Protein AF-A0A443K996-F1 (afdb_monomer_lite)

pLDDT: mean 72.89, std 25.69, range [30.55, 98.75]

Sequence (219 aa):
MSGRSDRSATDPASCRAAAGRPARTKTRGRQDMWKSLRAGGFAAPRSSVILASGRHPAYCRRKDKEVIMKITAPAAALLILIAAGAAVKADPVTLSTYLRDSSWTERFDAMFGNSAKPDWVQGATESEAVAVTLNGQPYEVLLACKKHDCGNHQLAVLFDKDAMYGLHFETTDNSPEEELIWLNIGGGPDSIDGKTILYAAITGSLFNHPELFTFPAEE

Foldseek 3Di:
DDDDDDDDPPDPPPPPDDDDDDDDDDDDDDDDDPDPPPDDDDDDDDDDDDDDDDDDPDDDDDDDDDDDDDDDDDDDDDPPPPPPPDPPDPDFAKPQNQCVDPVSVVQVVVQCPPNDDDPQSNVWDWDGWAWEAFQAHIKIKIKTARPPGRLAWIKIWIDDPPDIWIWTWGDPPPDPDIDTDTTPQDPDPSNPLVVVCRVCVSVCVCVVCVVVSYDYRDD

Secondary structure (DSSP, 8-state):
-----PPP---TT--S---PPPP----------SS---S---PPPP-------PPPPPP-----------------------------PPPP--HHHHTTSHHHHHHHHHHTTTSPPPGGGGG-EEPPPEEEEETTEEEEEEEEE-TT-TTTEEEEEEE-SS-EEEEEEE-STT-S--EEEEES--SSTHHHHHHHHHHHHHTSHHHH-GGG-B-PPP-

Structure (mmCIF, N/CA/C/O backbone):
data_AF-A0A443K996-F1
#
_entry.id   AF-A0A443K996-F1
#
loop_
_atom_site.group_PDB
_atom_site.id
_atom_site.type_symbol
_atom_site.label_atom_id
_atom_site.label_alt_id
_atom_site.label_comp_id
_atom_site.label_asym_id
_atom_site.label_entity_id
_atom_site.label_seq_id
_atom_site.pdbx_PDB_ins_code
_atom_site.Cartn_x
_atom_site.Cartn_y
_atom_site.Cartn_z
_atom_site.occupancy
_atom_site.B_iso_or_equiv
_atom_site.auth_seq_id
_atom_site.auth_comp_id
_atom_site.auth_asym_id
_atom_site.auth_atom_id
_atom_site.pdbx_PDB_model_num
ATOM 1 N N . MET A 1 1 ? -26.788 -30.470 81.166 1.00 40.50 1 MET A N 1
ATOM 2 C CA . MET A 1 1 ? -27.195 -31.200 79.945 1.00 40.50 1 MET A CA 1
ATOM 3 C C . MET A 1 1 ? -28.228 -30.341 79.237 1.00 40.50 1 MET A C 1
ATOM 5 O O . MET A 1 1 ? -29.305 -30.159 79.780 1.00 40.50 1 MET A O 1
ATOM 9 N N . SER A 1 2 ? -27.860 -29.715 78.118 1.00 36.88 2 SER A N 1
ATOM 10 C CA . SER A 1 2 ? -28.751 -28.862 77.319 1.00 36.88 2 SER A CA 1
ATOM 11 C C . SER A 1 2 ? -28.749 -29.389 75.888 1.00 36.88 2 SER A C 1
ATOM 13 O O . SER A 1 2 ? -27.680 -29.577 75.305 1.00 36.88 2 SER A O 1
ATOM 15 N N . GLY A 1 3 ? -29.941 -29.718 75.390 1.00 35.03 3 GLY A N 1
ATOM 16 C CA . GLY A 1 3 ? -30.185 -30.295 74.074 1.00 35.03 3 GLY A CA 1
ATOM 17 C C . GLY A 1 3 ? -30.173 -29.244 72.967 1.00 35.03 3 GLY A C 1
ATOM 18 O O . GLY A 1 3 ? -30.653 -28.124 73.133 1.00 35.03 3 GLY A O 1
ATOM 19 N N . ARG A 1 4 ? -29.615 -29.645 71.825 1.00 38.22 4 ARG A N 1
ATOM 20 C CA . ARG A 1 4 ? -29.592 -28.927 70.551 1.00 38.22 4 ARG A CA 1
ATOM 21 C C . ARG A 1 4 ? -30.920 -29.192 69.827 1.00 38.22 4 ARG A C 1
ATOM 23 O O . ARG A 1 4 ? -31.297 -30.347 69.670 1.00 38.22 4 ARG A O 1
ATOM 30 N N . SER A 1 5 ? -31.612 -28.133 69.410 1.00 40.06 5 SER A N 1
ATOM 31 C CA . SER A 1 5 ? -32.722 -28.202 68.453 1.00 40.06 5 SER A CA 1
ATOM 32 C C . SER A 1 5 ? -32.284 -27.499 67.172 1.00 40.06 5 SER A C 1
ATOM 34 O O . SER A 1 5 ? -31.896 -26.327 67.196 1.00 40.06 5 SER A O 1
ATOM 36 N N . ASP A 1 6 ? -32.277 -28.272 66.091 1.00 37.84 6 ASP A N 1
ATOM 37 C CA . ASP A 1 6 ? -31.850 -27.902 64.750 1.00 37.84 6 ASP A CA 1
ATOM 38 C C . ASP A 1 6 ? -32.866 -26.961 64.087 1.00 37.84 6 ASP A C 1
ATOM 40 O O . ASP A 1 6 ? -34.068 -27.230 64.065 1.00 37.84 6 ASP A O 1
ATOM 44 N N . ARG A 1 7 ? -32.384 -25.863 63.490 1.00 40.34 7 ARG A N 1
ATOM 45 C CA . ARG A 1 7 ? -33.161 -25.090 62.512 1.00 40.34 7 ARG A CA 1
ATOM 46 C C . ARG A 1 7 ? -32.709 -25.465 61.106 1.00 40.34 7 ARG A C 1
ATOM 48 O O . ARG A 1 7 ? -31.553 -25.279 60.741 1.00 40.34 7 ARG A O 1
ATOM 55 N N . SER A 1 8 ? -33.672 -25.986 60.354 1.00 37.66 8 SER A N 1
ATOM 56 C CA . SER A 1 8 ? -33.646 -26.248 58.917 1.00 37.66 8 SER A CA 1
ATOM 57 C C . SER A 1 8 ? -33.242 -25.000 58.125 1.00 37.66 8 SER A C 1
ATOM 59 O O . SER A 1 8 ? -33.896 -23.963 58.221 1.00 37.66 8 SER A O 1
ATOM 61 N N . ALA A 1 9 ? -32.186 -25.111 57.318 1.00 39.75 9 ALA A N 1
ATOM 62 C CA . ALA A 1 9 ? -31.760 -24.091 56.366 1.00 39.75 9 ALA A CA 1
ATOM 63 C C . ALA A 1 9 ? -32.543 -24.240 55.051 1.00 39.75 9 ALA A C 1
ATOM 65 O O . ALA A 1 9 ? -32.066 -24.811 54.074 1.00 39.75 9 ALA A O 1
ATOM 66 N N . THR A 1 10 ? -33.766 -23.724 55.036 1.00 45.41 10 THR A N 1
ATOM 67 C CA . THR A 1 10 ? -34.524 -23.433 53.812 1.00 45.41 10 THR A CA 1
ATOM 68 C C . THR A 1 10 ? -34.889 -21.957 53.845 1.00 45.41 10 THR A C 1
ATOM 70 O O . THR A 1 10 ? -36.030 -21.607 54.129 1.00 45.41 10 THR A O 1
ATOM 73 N N . ASP A 1 11 ? -33.896 -21.095 53.633 1.00 36.16 11 ASP A N 1
ATOM 74 C CA . ASP A 1 11 ? -34.097 -19.647 53.561 1.00 36.16 11 ASP A CA 1
ATOM 75 C C . ASP A 1 11 ? -33.192 -19.050 52.457 1.00 36.16 11 ASP A C 1
ATOM 77 O O . ASP A 1 11 ? -31.965 -19.175 52.538 1.00 36.16 11 ASP A O 1
ATOM 81 N N . PRO A 1 12 ? -33.747 -18.457 51.380 1.00 43.59 12 PRO A N 1
ATOM 82 C CA . PRO A 1 12 ? -32.990 -18.008 50.204 1.00 43.59 12 PRO A CA 1
ATOM 83 C C . PRO A 1 12 ? -32.212 -16.686 50.387 1.00 43.59 12 PRO A C 1
ATOM 85 O O . PRO A 1 12 ? -31.721 -16.123 49.410 1.00 43.59 12 PRO A O 1
ATOM 88 N N . ALA A 1 13 ? -32.039 -16.185 51.613 1.00 43.62 13 ALA A N 1
ATOM 89 C CA . ALA A 1 13 ? -31.393 -14.894 51.879 1.00 43.62 13 ALA A CA 1
ATOM 90 C C . ALA A 1 13 ? -29.868 -14.946 52.151 1.00 43.62 13 ALA A C 1
ATOM 92 O O . ALA A 1 13 ? -29.247 -13.906 52.360 1.00 43.62 13 ALA A O 1
ATOM 93 N N . SER A 1 14 ? -29.218 -16.116 52.120 1.00 42.41 14 SER A N 1
ATOM 94 C CA . SER A 1 14 ? -27.802 -16.258 52.527 1.00 42.41 14 SER A CA 1
ATOM 95 C C . SER A 1 14 ? -26.748 -16.004 51.426 1.00 42.41 14 SER A C 1
ATOM 97 O O . SER A 1 14 ? -25.552 -16.098 51.699 1.00 42.41 14 SER A O 1
ATOM 99 N N . CYS A 1 15 ? -27.121 -15.669 50.187 1.00 38.00 15 CYS A N 1
ATOM 100 C CA . CYS A 1 15 ? -26.161 -15.555 49.069 1.00 38.00 15 CYS A CA 1
ATOM 101 C C . CYS A 1 15 ? -25.559 -14.150 48.841 1.00 38.00 15 CYS A C 1
ATOM 103 O O . CYS A 1 15 ? -25.129 -13.838 47.732 1.00 38.00 15 CYS A O 1
ATOM 105 N N . ARG A 1 16 ? -25.475 -13.292 49.866 1.00 46.62 16 ARG A N 1
ATOM 106 C CA . ARG A 1 16 ? -24.796 -11.983 49.769 1.00 46.62 16 ARG A CA 1
ATOM 107 C C . ARG A 1 16 ? -23.898 -11.706 50.974 1.00 46.62 16 ARG A C 1
ATOM 109 O O . ARG A 1 16 ? -24.233 -10.883 51.811 1.00 46.62 16 ARG A O 1
ATOM 116 N N . ALA A 1 17 ? -22.748 -12.374 51.041 1.00 38.84 17 ALA A N 1
ATOM 117 C CA . ALA A 1 17 ? -21.556 -11.875 51.741 1.00 38.84 17 ALA A CA 1
ATOM 118 C C . ALA A 1 17 ? -20.387 -12.858 51.580 1.00 38.84 17 ALA A C 1
ATOM 120 O O . ALA A 1 17 ? -20.289 -13.798 52.358 1.00 38.84 17 ALA A O 1
ATOM 121 N N . ALA A 1 18 ? -19.508 -12.646 50.593 1.00 36.47 18 ALA A N 1
ATOM 122 C CA . ALA A 1 18 ? -18.085 -13.021 50.659 1.00 36.47 18 ALA A CA 1
ATOM 123 C C . ALA A 1 18 ? -17.377 -12.734 49.324 1.00 36.47 18 ALA A C 1
ATOM 125 O O . ALA A 1 18 ? -17.333 -13.590 48.449 1.00 36.47 18 ALA A O 1
ATOM 126 N N . ALA A 1 19 ? -16.788 -11.547 49.182 1.00 39.91 19 ALA A N 1
ATOM 127 C CA . ALA A 1 19 ? -15.554 -11.352 48.414 1.00 39.91 19 ALA A CA 1
ATOM 128 C C . ALA A 1 19 ? -14.953 -9.996 48.813 1.00 39.91 19 ALA A C 1
ATOM 130 O O . ALA A 1 19 ? -15.526 -8.942 48.545 1.00 39.91 19 ALA A O 1
ATOM 131 N N . GLY A 1 20 ? -13.857 -10.051 49.572 1.00 35.97 20 GLY A N 1
ATOM 132 C CA . GLY A 1 20 ? -13.194 -8.907 50.193 1.00 35.97 20 GLY A CA 1
ATOM 133 C C . GLY A 1 20 ? -12.271 -8.120 49.258 1.00 35.97 20 GLY A C 1
ATOM 134 O O . GLY A 1 20 ? -11.935 -8.551 48.160 1.00 35.97 20 GLY A O 1
ATOM 135 N N . ARG A 1 21 ? -11.855 -6.944 49.742 1.00 43.44 21 ARG A N 1
ATOM 136 C CA . ARG A 1 21 ? -10.882 -6.033 49.114 1.00 43.44 21 ARG A CA 1
ATOM 137 C C . ARG A 1 21 ? -9.492 -6.684 48.972 1.00 43.44 21 ARG A C 1
ATOM 139 O O . ARG A 1 21 ? -9.039 -7.287 49.945 1.00 43.44 21 ARG A O 1
ATOM 146 N N . PRO A 1 22 ? -8.759 -6.481 47.861 1.00 42.38 22 PRO A N 1
ATOM 147 C CA . PRO A 1 22 ? -7.355 -6.868 47.779 1.00 42.38 22 PRO A CA 1
ATOM 148 C C . PRO A 1 22 ? -6.421 -5.837 48.436 1.00 42.38 22 PRO A C 1
ATOM 150 O O . PRO A 1 22 ? -6.657 -4.627 48.419 1.00 42.38 22 PRO A O 1
ATOM 153 N N . ALA A 1 23 ? -5.363 -6.364 49.051 1.00 37.84 23 ALA A N 1
ATOM 154 C CA . ALA A 1 23 ? -4.368 -5.658 49.845 1.00 37.84 23 ALA A CA 1
ATOM 155 C C . ALA A 1 23 ? -3.337 -4.893 48.994 1.00 37.84 23 ALA A C 1
ATOM 157 O O . ALA A 1 23 ? -2.979 -5.288 47.889 1.00 37.84 23 ALA A O 1
ATOM 158 N N . ARG A 1 24 ? -2.823 -3.802 49.570 1.00 38.78 24 ARG A N 1
ATOM 159 C CA . ARG A 1 24 ? -1.790 -2.919 49.019 1.00 38.78 24 ARG A CA 1
ATOM 160 C C . ARG A 1 24 ? -0.403 -3.521 49.271 1.00 38.78 24 ARG A C 1
ATOM 162 O O . ARG A 1 24 ? 0.036 -3.557 50.419 1.00 38.78 24 ARG A O 1
ATOM 169 N N . THR A 1 25 ? 0.311 -3.942 48.230 1.00 37.19 25 THR A N 1
ATOM 170 C CA . THR A 1 25 ? 1.727 -4.339 48.325 1.00 37.19 25 THR A CA 1
ATOM 171 C C . THR A 1 25 ? 2.639 -3.234 47.803 1.00 37.19 25 THR A C 1
ATOM 173 O O . THR A 1 25 ? 2.479 -2.738 46.693 1.00 37.19 25 THR A O 1
ATOM 176 N N . LYS A 1 26 ? 3.596 -2.835 48.643 1.00 43.28 26 LYS A N 1
ATOM 177 C CA . LYS A 1 26 ? 4.649 -1.854 48.370 1.00 43.28 26 LYS A CA 1
ATOM 178 C C . LYS A 1 26 ? 5.915 -2.633 48.011 1.00 43.28 26 LYS A C 1
ATOM 180 O O . LYS A 1 26 ? 6.430 -3.342 48.872 1.00 43.28 26 LYS A O 1
ATOM 185 N N . THR A 1 27 ? 6.438 -2.492 46.795 1.00 40.47 27 THR A N 1
ATOM 186 C CA . THR A 1 27 ? 7.759 -3.029 46.431 1.00 40.47 27 THR A CA 1
ATOM 187 C C . THR A 1 27 ? 8.687 -1.935 45.927 1.00 40.47 27 THR A C 1
ATOM 189 O O . THR A 1 27 ? 8.334 -1.059 45.147 1.00 40.47 27 THR A O 1
ATOM 192 N N . ARG A 1 28 ? 9.873 -1.991 46.520 1.00 39.22 28 ARG A N 1
ATOM 193 C CA . ARG A 1 28 ? 11.011 -1.080 46.509 1.00 39.2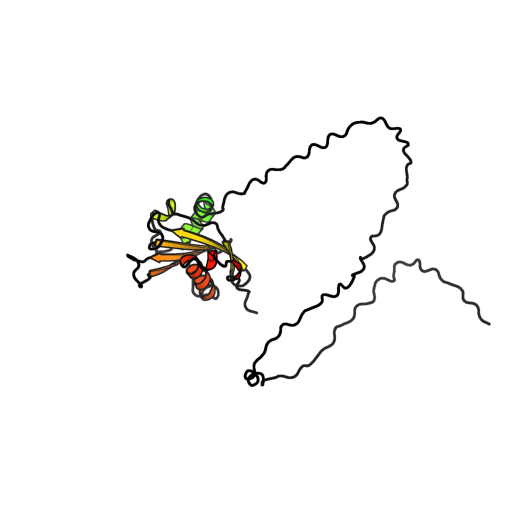2 28 ARG A CA 1
ATOM 194 C C . ARG A 1 28 ? 11.757 -1.206 45.176 1.00 39.22 28 ARG A C 1
ATOM 196 O O . ARG A 1 28 ? 11.905 -2.319 44.679 1.00 39.22 28 ARG A O 1
ATOM 203 N N . GLY A 1 29 ? 12.214 -0.077 44.633 1.00 40.66 29 GLY A N 1
ATOM 204 C CA . GLY A 1 29 ? 12.934 0.001 43.361 1.00 40.66 29 GLY A CA 1
ATOM 205 C C . GLY A 1 29 ? 14.214 -0.837 43.311 1.00 40.66 29 GLY A C 1
ATOM 206 O O . GLY A 1 29 ? 14.809 -1.155 44.344 1.00 40.66 29 GLY A O 1
ATOM 207 N N . ARG A 1 30 ? 14.621 -1.184 42.088 1.00 41.66 30 ARG A N 1
ATOM 208 C CA . ARG A 1 30 ? 15.890 -1.852 41.798 1.00 41.66 30 ARG A CA 1
ATOM 209 C C . ARG A 1 30 ? 16.419 -1.397 40.431 1.00 41.66 30 ARG A C 1
ATOM 211 O O . ARG A 1 30 ? 16.189 -2.037 39.413 1.00 41.66 30 ARG A O 1
ATOM 218 N N . GLN A 1 31 ? 17.128 -0.267 40.439 1.00 43.72 31 GLN A N 1
ATOM 219 C CA . GLN A 1 31 ? 18.389 -0.180 39.696 1.00 43.72 31 GLN A CA 1
ATOM 220 C C . GLN A 1 31 ? 19.298 -1.304 40.232 1.00 43.72 31 GLN A C 1
ATOM 222 O O . GLN A 1 31 ? 19.146 -1.680 41.391 1.00 43.72 31 GLN A O 1
ATOM 227 N N . ASP A 1 32 ? 20.176 -1.854 39.393 1.00 47.81 32 ASP A N 1
ATOM 228 C CA . ASP A 1 32 ? 21.079 -3.001 39.648 1.00 47.81 32 ASP A CA 1
ATOM 229 C C . ASP A 1 32 ? 20.604 -4.343 39.065 1.00 47.81 32 ASP A C 1
ATOM 231 O O . ASP A 1 32 ? 20.387 -5.332 39.765 1.00 47.81 32 ASP A O 1
ATOM 235 N N . MET A 1 33 ? 20.504 -4.402 37.735 1.00 38.84 33 MET A N 1
ATOM 236 C CA . MET A 1 33 ? 20.478 -5.667 36.989 1.00 38.84 33 MET A CA 1
ATOM 237 C C . MET A 1 33 ? 21.337 -5.581 35.717 1.00 38.84 33 MET A C 1
ATOM 239 O O . MET A 1 33 ? 20.923 -5.971 34.638 1.00 38.84 33 MET A O 1
ATOM 243 N N . TRP A 1 34 ? 22.553 -5.043 35.837 1.00 39.97 34 TRP A N 1
ATOM 244 C CA . TRP A 1 34 ? 23.559 -5.035 34.765 1.00 39.97 34 TRP A CA 1
ATOM 245 C C . TRP A 1 34 ? 24.930 -5.401 35.337 1.00 39.97 34 TRP A C 1
ATOM 247 O O . TRP A 1 34 ? 25.826 -4.564 35.391 1.00 39.97 34 TRP A O 1
ATOM 257 N N . LYS A 1 35 ? 25.094 -6.631 35.852 1.00 39.91 35 LYS A N 1
ATOM 258 C CA . LYS A 1 35 ? 26.425 -7.138 36.257 1.00 39.91 35 LYS A CA 1
ATOM 259 C C . LYS A 1 35 ? 26.590 -8.662 36.374 1.00 39.91 35 LYS A C 1
ATOM 261 O O . LYS A 1 35 ? 27.571 -9.101 36.959 1.00 39.91 35 LYS A O 1
ATOM 266 N N . SER A 1 36 ? 25.705 -9.483 35.797 1.00 39.94 36 SER A N 1
ATOM 267 C CA . SER A 1 36 ? 25.834 -10.951 35.896 1.00 39.94 36 SER A CA 1
ATOM 268 C C . SER A 1 36 ? 25.566 -11.693 34.581 1.00 39.94 36 SER A C 1
ATOM 270 O O . SER A 1 36 ? 24.719 -12.575 34.522 1.00 39.94 36 SER A O 1
ATOM 272 N N . LEU A 1 37 ? 26.309 -11.347 33.523 1.00 41.06 37 LEU A N 1
ATOM 273 C CA . LEU A 1 37 ? 26.410 -12.141 32.288 1.00 41.06 37 LEU A CA 1
ATOM 274 C C . LEU A 1 37 ? 27.883 -12.270 31.858 1.00 41.06 37 LEU A C 1
ATOM 276 O O . LEU A 1 37 ? 28.312 -11.770 30.824 1.00 41.06 37 LEU A O 1
ATOM 280 N N . ARG A 1 38 ? 28.682 -12.926 32.706 1.00 46.56 38 ARG A N 1
ATOM 281 C CA . ARG A 1 38 ? 29.949 -13.583 32.341 1.00 46.56 38 ARG A CA 1
ATOM 282 C C . ARG A 1 38 ? 30.126 -14.821 33.216 1.00 46.56 38 ARG A C 1
ATOM 284 O O . ARG A 1 38 ? 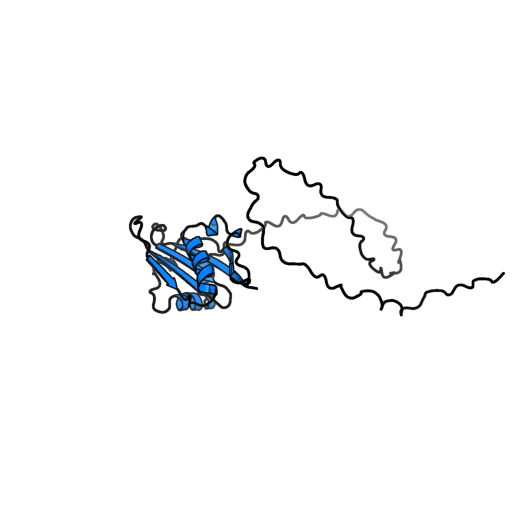30.808 -14.761 34.228 1.00 46.56 38 ARG A O 1
ATOM 291 N N . ALA A 1 39 ? 29.479 -15.914 32.844 1.00 37.66 39 ALA A N 1
ATOM 292 C CA . ALA A 1 39 ? 29.887 -17.286 33.151 1.00 37.66 39 ALA A CA 1
ATOM 293 C C . ALA A 1 39 ? 28.882 -18.213 32.461 1.00 37.66 39 ALA A C 1
ATOM 295 O O . ALA A 1 39 ? 27.679 -17.990 32.547 1.00 37.66 39 ALA A O 1
ATOM 296 N N . GLY A 1 40 ? 29.392 -19.172 31.693 1.00 35.75 40 GLY A N 1
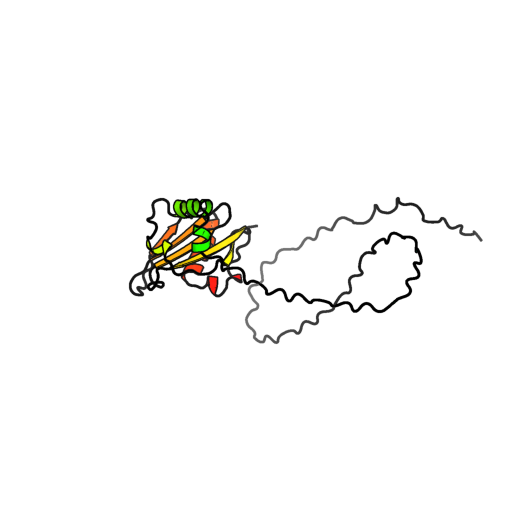ATOM 297 C CA . GLY A 1 40 ? 28.613 -19.989 30.772 1.00 35.75 40 GLY A CA 1
ATOM 298 C C . GLY A 1 40 ? 27.705 -21.042 31.412 1.00 35.75 40 GLY A C 1
ATOM 299 O O . GLY A 1 40 ? 27.701 -21.254 32.621 1.00 35.75 40 GLY A O 1
ATOM 300 N N . GLY A 1 41 ? 27.001 -21.744 30.520 1.00 41.22 41 GLY A N 1
ATOM 301 C CA . GLY A 1 41 ? 26.335 -23.018 30.784 1.00 41.22 41 GLY A CA 1
ATOM 302 C C . GLY A 1 41 ? 24.831 -22.908 31.021 1.00 41.22 41 GLY A C 1
ATOM 303 O O . GLY A 1 41 ? 24.392 -22.872 32.163 1.00 41.22 41 GLY A O 1
ATOM 304 N N . PHE A 1 42 ? 24.030 -22.937 29.952 1.00 34.25 42 PHE A N 1
ATOM 305 C CA . PHE A 1 42 ? 22.588 -23.171 30.065 1.00 34.25 42 PHE A CA 1
ATOM 306 C C . PHE A 1 42 ? 22.265 -24.637 29.760 1.00 34.25 42 PHE A C 1
ATOM 308 O O . PHE A 1 42 ? 22.223 -25.059 28.607 1.00 34.25 42 PHE A O 1
ATOM 315 N N . ALA A 1 43 ? 22.035 -25.406 30.824 1.00 37.88 43 ALA A N 1
ATOM 316 C CA . ALA A 1 43 ? 21.243 -26.627 30.781 1.00 37.88 43 ALA A CA 1
ATOM 317 C C . ALA A 1 43 ? 19.754 -26.247 30.869 1.00 37.88 43 ALA A C 1
ATOM 319 O O . ALA A 1 43 ? 19.367 -25.415 31.691 1.00 37.88 43 ALA A O 1
ATOM 320 N N . ALA A 1 44 ? 18.925 -26.839 30.010 1.00 40.44 44 ALA A N 1
ATOM 321 C CA . ALA A 1 44 ? 17.492 -26.569 29.942 1.00 40.44 44 ALA A CA 1
ATOM 322 C C . ALA A 1 44 ? 16.739 -27.106 31.180 1.00 40.44 44 ALA A C 1
ATOM 324 O O . ALA A 1 44 ? 16.945 -28.266 31.552 1.00 40.44 44 ALA A O 1
ATOM 325 N N . PRO A 1 45 ? 15.816 -26.339 31.791 1.00 41.66 45 PRO A N 1
ATOM 326 C CA . PRO A 1 45 ? 14.895 -26.889 32.774 1.00 41.66 45 PRO A CA 1
ATOM 327 C C . PRO A 1 45 ? 13.710 -27.584 32.085 1.00 41.66 45 PRO A C 1
ATOM 329 O O . PRO A 1 45 ? 13.039 -27.023 31.220 1.00 41.66 45 PRO A O 1
ATOM 332 N N . ARG A 1 46 ? 13.433 -28.823 32.506 1.00 42.03 46 ARG A N 1
ATOM 333 C CA . ARG A 1 46 ? 12.174 -29.530 32.242 1.00 42.03 46 ARG A CA 1
ATOM 334 C C . ARG A 1 46 ? 11.085 -28.954 33.151 1.00 42.03 46 ARG A C 1
ATOM 336 O O . ARG A 1 46 ? 11.175 -29.104 34.367 1.00 42.03 46 ARG A O 1
ATOM 343 N N . SER A 1 47 ? 10.051 -28.352 32.572 1.00 35.41 47 SER A N 1
ATOM 344 C CA . SER A 1 47 ? 8.842 -27.960 33.305 1.00 35.41 47 SER A CA 1
ATOM 345 C C . SER A 1 47 ? 7.821 -29.095 33.291 1.00 35.41 47 SER A C 1
ATOM 347 O O . SER A 1 47 ? 7.298 -29.466 32.243 1.00 35.41 47 SER A O 1
ATOM 349 N N . SER A 1 48 ? 7.531 -29.637 34.473 1.00 37.38 48 SER A N 1
ATOM 350 C CA . SER A 1 48 ? 6.388 -30.516 34.722 1.00 37.38 48 SER A CA 1
ATOM 351 C C . SER A 1 48 ? 5.129 -29.667 34.895 1.00 37.38 48 SER A C 1
ATOM 353 O O . SER A 1 48 ? 5.065 -28.830 35.794 1.00 37.38 48 SER A O 1
ATOM 355 N N . VAL A 1 49 ? 4.116 -29.887 34.057 1.00 37.94 49 VAL A N 1
ATOM 356 C CA . VAL A 1 49 ? 2.789 -29.276 34.214 1.00 37.94 49 VAL A CA 1
ATOM 357 C C . VAL A 1 49 ? 1.980 -30.114 35.204 1.00 37.94 49 VAL A C 1
ATOM 359 O O . VAL A 1 49 ? 1.642 -31.263 34.929 1.00 37.94 49 VAL A O 1
ATOM 362 N N . ILE A 1 50 ? 1.673 -29.540 36.368 1.00 37.44 50 ILE A N 1
ATOM 363 C CA . ILE A 1 50 ? 0.704 -30.089 37.322 1.00 37.44 50 ILE A CA 1
ATOM 364 C C . ILE A 1 50 ? -0.681 -29.568 36.918 1.00 37.44 50 ILE A C 1
ATOM 366 O O . ILE A 1 50 ? -0.960 -28.376 37.032 1.00 37.44 50 ILE A O 1
ATOM 370 N N . LEU A 1 51 ? -1.552 -30.462 36.441 1.00 35.59 51 LEU A N 1
ATOM 371 C CA . LEU A 1 51 ? -2.971 -30.187 36.204 1.00 35.59 51 LEU A CA 1
ATOM 372 C C . LEU A 1 51 ? -3.695 -29.986 37.545 1.00 35.59 51 LEU A C 1
ATOM 374 O O . LEU A 1 51 ? -3.930 -30.941 38.286 1.00 35.59 51 LEU A O 1
ATOM 378 N N . ALA A 1 52 ? -4.085 -28.749 37.849 1.00 36.66 52 ALA A N 1
ATOM 379 C CA . ALA A 1 52 ? -5.038 -28.459 38.914 1.00 36.66 52 ALA A CA 1
ATOM 380 C C . ALA A 1 52 ? -6.469 -28.687 38.396 1.00 36.66 52 ALA A C 1
ATOM 382 O O . ALA A 1 52 ? -6.936 -27.989 37.498 1.00 36.66 52 ALA A O 1
ATOM 383 N N . SER A 1 53 ? -7.176 -29.672 38.962 1.00 41.16 53 SER A N 1
ATOM 384 C CA . SER A 1 53 ? -8.578 -29.945 38.634 1.00 41.16 53 SER A CA 1
ATOM 385 C C . SER A 1 53 ? -9.491 -28.846 39.198 1.00 41.16 53 SER A C 1
ATOM 387 O O . SER A 1 53 ? -9.725 -28.778 40.409 1.00 41.16 53 SER A O 1
ATOM 389 N N . GLY A 1 54 ? -10.037 -28.000 38.328 1.00 36.50 54 GLY A N 1
ATOM 390 C CA . GLY A 1 54 ? -11.114 -27.073 38.671 1.00 36.50 54 GLY A CA 1
ATOM 391 C C . GLY A 1 54 ? -12.462 -27.796 38.749 1.00 36.50 54 GLY A C 1
ATOM 392 O O . GLY A 1 54 ? -12.938 -28.358 37.761 1.00 36.50 54 GLY A O 1
ATOM 393 N N . ARG A 1 55 ? -13.095 -27.785 39.930 1.00 39.50 55 ARG A N 1
ATOM 394 C CA . ARG A 1 55 ? -14.482 -28.242 40.121 1.00 39.50 55 ARG A CA 1
ATOM 395 C C . ARG A 1 55 ? -15.436 -27.319 39.370 1.00 39.50 55 ARG A C 1
ATOM 397 O O . ARG A 1 55 ? -15.374 -26.103 39.521 1.00 39.50 55 ARG A O 1
ATOM 404 N N . HIS A 1 56 ? -16.322 -27.920 38.588 1.00 36.09 56 HIS A N 1
ATOM 405 C CA . HIS A 1 56 ? -17.370 -27.226 37.850 1.00 36.09 56 HIS A CA 1
ATOM 406 C C . HIS A 1 56 ? -18.432 -26.666 38.816 1.00 36.09 56 HIS A C 1
ATOM 408 O O . HIS A 1 56 ? -18.770 -27.344 39.792 1.00 36.09 56 HIS A O 1
ATOM 414 N N . PRO A 1 57 ? -18.994 -25.470 38.566 1.00 40.53 57 PRO A N 1
ATOM 415 C CA . PRO A 1 57 ? -20.159 -24.999 39.303 1.00 40.53 57 PRO A CA 1
ATOM 416 C C . PRO A 1 57 ? -21.392 -25.851 38.964 1.00 40.53 57 PRO A C 1
ATOM 418 O O . PRO A 1 57 ? -21.631 -26.220 37.814 1.00 40.53 57 PRO A O 1
ATOM 421 N N . ALA A 1 58 ? -22.161 -26.184 40.000 1.00 37.59 58 ALA A N 1
ATOM 422 C CA . ALA A 1 58 ? -23.348 -27.023 39.929 1.00 37.59 58 ALA A CA 1
ATOM 423 C C . ALA A 1 58 ? -24.453 -26.372 39.077 1.00 37.59 58 ALA A C 1
ATOM 425 O O . ALA A 1 58 ? -24.935 -25.283 39.382 1.00 37.59 58 ALA A O 1
ATOM 426 N N . TYR A 1 59 ? -24.875 -27.073 38.026 1.00 36.22 59 TYR A N 1
ATOM 427 C CA . TYR A 1 59 ? -26.031 -26.723 37.207 1.00 36.22 59 TYR A CA 1
ATOM 428 C C . TYR A 1 59 ? -27.317 -27.176 37.922 1.00 36.22 59 TYR A C 1
ATOM 430 O O . TYR A 1 59 ? -27.513 -28.369 38.166 1.00 36.22 59 TYR A O 1
ATOM 438 N N . CYS A 1 60 ? -28.203 -26.241 38.275 1.00 30.55 60 CYS A N 1
ATOM 439 C CA . CYS A 1 60 ? -29.514 -26.552 38.851 1.00 30.55 60 CYS A CA 1
ATOM 440 C C . CYS A 1 60 ? -30.427 -27.194 37.792 1.00 30.55 60 CYS A C 1
ATOM 442 O O . CYS A 1 60 ? -30.926 -26.523 36.891 1.00 30.55 60 CYS A O 1
ATOM 444 N N . ARG A 1 61 ? -30.664 -28.506 37.912 1.00 40.69 61 ARG A N 1
ATOM 445 C CA . ARG A 1 61 ? -31.561 -29.279 37.040 1.00 40.69 61 ARG A CA 1
ATOM 446 C C . ARG A 1 61 ? -33.020 -29.096 37.480 1.00 40.69 61 ARG A C 1
ATOM 448 O O . ARG A 1 61 ? -33.370 -29.403 38.620 1.00 40.69 61 ARG A O 1
ATOM 455 N N . ARG A 1 62 ? -33.880 -28.626 36.572 1.00 40.47 62 ARG A N 1
ATOM 456 C CA . ARG A 1 62 ? -35.343 -28.618 36.730 1.00 40.47 62 ARG A CA 1
ATOM 457 C C . ARG A 1 62 ? -35.840 -30.079 36.712 1.00 40.47 62 ARG A C 1
ATOM 459 O O . ARG A 1 62 ? -35.409 -30.860 35.867 1.00 40.47 62 ARG A O 1
ATOM 466 N N . LYS A 1 63 ? -36.663 -30.479 37.691 1.00 39.19 63 LYS A N 1
ATOM 467 C CA . LYS A 1 63 ? -37.288 -31.814 37.746 1.00 39.19 63 LYS A CA 1
ATOM 468 C C . LYS A 1 63 ? -38.494 -31.837 36.810 1.00 39.19 63 LYS A C 1
ATOM 470 O O . LYS A 1 63 ? -39.570 -31.391 37.207 1.00 39.19 63 LYS A O 1
ATOM 475 N N . ASP A 1 64 ? -38.320 -32.388 35.617 1.00 43.12 64 ASP A N 1
ATOM 476 C CA . ASP A 1 64 ? -39.440 -32.723 34.743 1.00 43.12 64 ASP A CA 1
ATOM 477 C C . ASP A 1 64 ? -39.928 -34.143 35.058 1.00 43.12 64 ASP A C 1
ATOM 479 O O . ASP A 1 64 ? -39.146 -35.060 35.317 1.00 43.12 64 ASP A O 1
ATOM 483 N N . LYS A 1 65 ? -41.251 -34.280 35.145 1.00 40.19 65 LYS A N 1
ATOM 484 C CA . LYS A 1 65 ? -41.966 -35.492 35.547 1.00 40.19 65 LYS A CA 1
ATOM 485 C C . LYS A 1 65 ? -41.813 -36.568 34.467 1.00 40.19 65 LYS A C 1
ATOM 487 O O . LYS A 1 65 ? -42.079 -36.305 33.298 1.00 40.19 65 LYS A O 1
ATOM 492 N N . GLU A 1 66 ? -41.431 -37.776 34.872 1.00 44.75 66 GLU A N 1
ATOM 493 C CA . GLU A 1 66 ? -41.392 -38.954 34.004 1.00 44.75 66 GLU A CA 1
ATOM 494 C C . GLU A 1 66 ? -42.809 -39.337 33.556 1.00 44.75 66 GLU A C 1
ATOM 496 O O . GLU A 1 66 ? -43.650 -39.728 34.366 1.00 44.75 66 GLU A O 1
ATOM 501 N N . VAL A 1 67 ? -43.070 -39.252 32.252 1.00 45.53 67 VAL A N 1
ATOM 502 C CA . VAL A 1 67 ?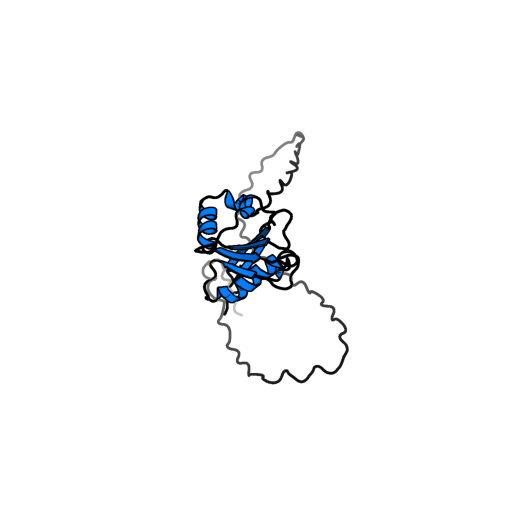 -44.161 -39.986 31.607 1.00 45.53 67 VAL A CA 1
ATOM 503 C C . VAL A 1 67 ? -43.522 -41.198 30.942 1.00 45.53 67 VAL A C 1
ATOM 505 O O . VAL A 1 67 ? -42.829 -41.080 29.934 1.00 45.53 67 VAL A O 1
ATOM 508 N N . ILE A 1 68 ? -43.720 -42.370 31.547 1.00 47.78 68 ILE A N 1
ATOM 509 C CA . ILE A 1 68 ? -43.254 -43.653 31.017 1.00 47.78 68 ILE A CA 1
ATOM 510 C C . ILE A 1 68 ? -44.091 -43.984 29.777 1.00 47.78 68 ILE A C 1
ATOM 512 O O . ILE A 1 68 ? -45.187 -44.536 29.873 1.00 47.78 68 ILE A O 1
ATOM 516 N N . MET A 1 69 ? -43.568 -43.640 28.602 1.00 34.56 69 MET A N 1
ATOM 517 C CA . MET A 1 69 ? -44.090 -44.088 27.317 1.00 34.56 69 MET A CA 1
ATOM 518 C C . MET A 1 69 ? -43.416 -45.416 26.959 1.00 34.56 69 MET A C 1
ATOM 520 O O . MET A 1 69 ? -42.240 -45.463 26.607 1.00 34.56 69 MET A O 1
ATOM 524 N N . LYS A 1 70 ? -44.159 -46.518 27.101 1.00 44.25 70 LYS A N 1
ATOM 525 C CA . LYS A 1 70 ? -43.740 -47.846 26.634 1.00 44.25 70 LYS A CA 1
ATOM 526 C C . LYS A 1 70 ? -43.722 -47.840 25.104 1.00 44.25 70 LYS A C 1
ATOM 528 O O . LYS A 1 70 ? -44.779 -47.889 24.485 1.00 44.25 70 LYS A O 1
ATOM 533 N N . ILE A 1 71 ? -42.532 -47.780 24.509 1.00 43.97 71 ILE A N 1
ATOM 534 C CA . ILE A 1 71 ? -42.332 -47.913 23.062 1.00 43.97 71 ILE A CA 1
ATOM 535 C C . ILE A 1 71 ? -41.836 -49.335 22.788 1.00 43.97 71 ILE A C 1
ATOM 537 O O . ILE A 1 71 ? -40.675 -49.668 23.009 1.00 43.97 71 ILE A O 1
ATOM 541 N N . THR A 1 72 ? -42.749 -50.191 22.340 1.00 49.22 72 THR A N 1
ATOM 542 C CA . THR A 1 72 ? -42.443 -51.467 21.686 1.00 49.22 72 THR A CA 1
ATOM 543 C C . THR A 1 72 ? -41.875 -51.183 20.296 1.00 49.22 72 THR A C 1
ATOM 545 O O . THR A 1 72 ? -42.553 -50.587 19.462 1.00 49.22 72 THR A O 1
ATOM 548 N N . ALA A 1 73 ? -40.625 -51.583 20.063 1.00 47.59 73 ALA A N 1
ATOM 549 C CA . ALA A 1 73 ? -39.923 -51.423 18.792 1.00 47.59 73 ALA A CA 1
ATOM 550 C C . ALA A 1 73 ? -40.479 -52.351 17.695 1.00 47.59 73 ALA A C 1
ATOM 552 O O . ALA A 1 73 ? -40.797 -53.511 17.966 1.00 47.59 73 ALA A O 1
ATOM 553 N N . PRO A 1 74 ? -40.451 -51.890 16.437 1.00 46.94 74 PRO A N 1
ATOM 554 C CA . PRO A 1 74 ? -39.787 -52.670 15.404 1.00 46.94 74 PRO A CA 1
ATOM 555 C C . PRO A 1 74 ? -38.641 -51.862 14.784 1.00 46.94 74 PRO A C 1
ATOM 557 O O . PRO A 1 74 ? -38.703 -50.641 14.652 1.00 46.94 74 PRO A O 1
ATOM 560 N N . ALA A 1 75 ? -37.564 -52.568 14.447 1.00 54.00 75 ALA A N 1
ATOM 561 C CA . ALA A 1 75 ? -36.339 -52.025 13.880 1.00 54.00 75 ALA A CA 1
ATOM 562 C C . ALA A 1 75 ? -36.610 -51.241 12.581 1.00 54.00 75 ALA A C 1
ATOM 564 O O . ALA A 1 75 ? -36.840 -51.830 11.528 1.00 54.00 75 ALA A O 1
ATOM 565 N N . ALA A 1 76 ? -36.548 -49.911 12.654 1.00 55.44 76 ALA A N 1
ATOM 566 C CA . ALA A 1 76 ? -36.406 -49.048 11.491 1.00 55.44 76 ALA A CA 1
ATOM 567 C C . ALA A 1 76 ? -34.918 -48.705 11.348 1.00 55.44 76 ALA A C 1
ATOM 569 O O . ALA A 1 76 ? -34.330 -48.065 12.221 1.00 55.44 76 ALA A O 1
ATOM 570 N N . ALA A 1 77 ? -34.297 -49.193 10.274 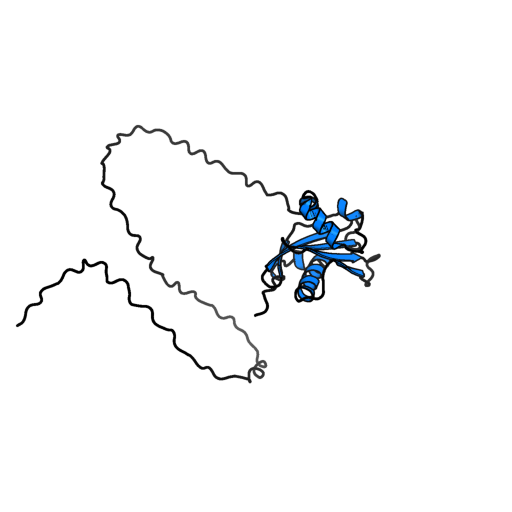1.00 56.97 77 ALA A N 1
ATOM 571 C CA . ALA A 1 77 ? -32.912 -48.904 9.935 1.00 56.97 77 ALA A CA 1
ATOM 572 C C . ALA A 1 77 ? -32.727 -47.389 9.741 1.00 56.97 77 ALA A C 1
ATOM 574 O O . ALA A 1 77 ? -33.244 -46.802 8.791 1.00 56.97 77 ALA A O 1
ATOM 575 N N . LEU A 1 78 ? -31.994 -46.758 10.658 1.00 48.84 78 LEU A N 1
ATOM 576 C CA . LEU A 1 78 ? -31.617 -45.353 10.574 1.00 48.84 78 LEU A CA 1
ATOM 577 C C . LEU A 1 78 ? -30.431 -45.225 9.606 1.00 48.84 78 LEU A C 1
ATOM 579 O O . LEU A 1 78 ? -29.280 -45.436 9.983 1.00 48.84 78 LEU A O 1
ATOM 583 N N . LEU A 1 79 ? -30.717 -44.911 8.341 1.00 50.81 79 LEU A N 1
ATOM 584 C CA . LEU A 1 79 ? -29.717 -44.483 7.361 1.00 50.81 79 LEU A CA 1
ATOM 585 C C . LEU A 1 79 ? -29.181 -43.106 7.780 1.00 50.81 79 LEU A C 1
ATOM 587 O O . LEU A 1 79 ? -29.772 -42.072 7.477 1.00 50.81 79 LEU A O 1
ATOM 591 N N . ILE A 1 80 ? -28.063 -43.095 8.508 1.00 59.28 80 ILE A N 1
ATOM 592 C CA . ILE A 1 80 ? -27.295 -41.877 8.775 1.00 59.28 80 ILE A CA 1
ATOM 593 C C . ILE A 1 80 ? -26.569 -41.512 7.473 1.00 59.28 80 ILE A C 1
ATOM 595 O O . ILE A 1 80 ? -25.496 -42.033 7.175 1.00 59.28 80 ILE A O 1
ATOM 599 N N . LEU A 1 81 ? -27.172 -40.629 6.676 1.00 53.47 81 LEU A N 1
ATOM 600 C CA . LEU A 1 81 ? -26.483 -39.916 5.602 1.00 53.47 81 LEU A CA 1
ATOM 601 C C . LEU A 1 81 ? -25.471 -38.964 6.249 1.00 53.47 81 LEU A C 1
ATOM 603 O O . LEU A 1 81 ? -25.815 -37.864 6.677 1.00 53.47 81 LEU A O 1
ATOM 607 N N . ILE A 1 82 ? -24.218 -39.405 6.349 1.00 61.69 82 ILE A N 1
ATOM 608 C CA . ILE A 1 82 ? -23.095 -38.524 6.666 1.00 61.69 82 ILE A CA 1
ATOM 609 C C . ILE A 1 82 ? -22.902 -37.634 5.437 1.00 61.69 82 ILE A C 1
ATOM 611 O O . ILE A 1 82 ? -22.271 -38.034 4.460 1.00 61.69 82 ILE A O 1
ATOM 615 N N . ALA A 1 83 ? -23.494 -36.440 5.455 1.00 61.28 83 ALA A N 1
ATOM 616 C CA . ALA A 1 83 ? -23.150 -35.400 4.502 1.00 61.28 83 ALA A CA 1
ATOM 617 C C . ALA A 1 83 ? -21.694 -35.003 4.770 1.00 61.28 83 ALA A C 1
ATOM 619 O O . ALA A 1 83 ? -21.398 -34.266 5.711 1.00 61.28 83 ALA A O 1
ATOM 620 N N . ALA A 1 84 ? -20.771 -35.538 3.973 1.00 62.22 84 ALA A N 1
ATOM 621 C CA . ALA A 1 84 ? -19.420 -35.015 3.888 1.00 62.22 84 ALA A CA 1
ATOM 622 C C . ALA A 1 84 ? -19.527 -33.606 3.291 1.00 62.22 84 ALA A C 1
ATOM 624 O O . ALA A 1 84 ? -19.624 -33.440 2.077 1.00 62.22 84 ALA A O 1
ATOM 625 N N . GLY A 1 85 ? -19.596 -32.589 4.152 1.00 57.94 85 GLY A N 1
ATOM 626 C CA . GLY A 1 85 ? -19.459 -31.207 3.725 1.00 57.94 85 GLY A CA 1
ATOM 627 C C . GLY A 1 85 ? -18.079 -31.049 3.106 1.00 57.94 85 GLY A C 1
ATOM 628 O O . GLY A 1 85 ? -17.077 -31.090 3.817 1.00 57.94 85 GLY A O 1
ATOM 629 N N . ALA A 1 86 ? -18.014 -30.913 1.783 1.00 63.25 86 ALA A N 1
ATOM 630 C CA . ALA A 1 86 ? -16.815 -30.398 1.151 1.00 63.25 86 ALA A CA 1
ATOM 631 C C . ALA A 1 86 ? -16.599 -28.996 1.728 1.00 63.25 86 ALA A C 1
ATOM 633 O O . ALA A 1 86 ? -17.462 -28.128 1.587 1.00 63.25 86 ALA A O 1
ATOM 634 N N . ALA A 1 87 ? -15.486 -28.790 2.429 1.00 63.91 87 ALA A N 1
ATOM 635 C CA . ALA A 1 87 ? -15.062 -27.453 2.796 1.00 63.91 87 ALA A CA 1
ATOM 636 C C . ALA A 1 87 ? -14.796 -26.704 1.485 1.00 63.91 87 ALA A C 1
ATOM 638 O O . ALA A 1 87 ? -13.783 -26.937 0.826 1.00 63.91 87 ALA A O 1
ATOM 639 N N . VAL A 1 88 ? -15.743 -25.864 1.066 1.00 66.25 88 VAL A N 1
ATOM 640 C CA . VAL A 1 88 ? -15.506 -24.896 -0.003 1.00 66.25 88 VAL A CA 1
ATOM 641 C C . VAL A 1 88 ? -14.414 -23.982 0.530 1.00 66.25 88 VAL A C 1
ATOM 643 O O . VAL A 1 88 ? -14.618 -23.288 1.526 1.00 66.25 88 VAL A O 1
ATOM 646 N N . LYS A 1 89 ? -13.223 -24.051 -0.070 1.00 59.88 89 LYS A N 1
ATOM 647 C CA . LYS A 1 89 ? -12.156 -23.107 0.250 1.00 59.88 89 LYS A CA 1
ATOM 648 C C . LYS A 1 89 ? -12.683 -21.735 -0.165 1.00 59.88 89 LYS A C 1
ATOM 650 O O . LYS A 1 89 ? -13.085 -21.582 -1.315 1.00 59.88 89 LYS A O 1
ATOM 655 N N . ALA A 1 90 ? -12.759 -20.798 0.777 1.00 74.19 90 ALA A N 1
ATOM 656 C CA . ALA A 1 90 ? -13.107 -19.425 0.444 1.00 74.19 90 ALA A CA 1
ATOM 657 C C . ALA A 1 90 ? -12.130 -18.918 -0.627 1.00 74.19 90 ALA A C 1
ATOM 659 O O . ALA A 1 90 ? -10.947 -19.277 -0.598 1.00 74.19 90 ALA A O 1
ATOM 660 N N . ASP A 1 91 ? -12.641 -18.143 -1.582 1.00 79.38 91 ASP A N 1
ATOM 661 C CA . ASP A 1 91 ? -11.790 -17.483 -2.565 1.00 79.38 91 ASP A CA 1
ATOM 662 C C . ASP A 1 91 ? -10.786 -16.579 -1.829 1.00 79.38 91 ASP A C 1
ATOM 664 O O . ASP A 1 91 ? -11.160 -15.955 -0.829 1.00 79.38 91 ASP A O 1
ATOM 668 N N . PRO A 1 92 ? -9.521 -16.514 -2.281 1.00 84.25 92 PRO A N 1
ATOM 669 C CA . PRO A 1 92 ? -8.527 -15.665 -1.642 1.00 84.25 92 PRO A CA 1
ATOM 670 C C . PRO A 1 92 ? -8.977 -14.202 -1.697 1.00 84.25 92 PRO A C 1
ATOM 672 O O . PRO A 1 92 ? -9.443 -13.701 -2.728 1.00 84.25 92 PRO A O 1
ATOM 675 N N . VAL A 1 93 ? -8.830 -13.505 -0.575 1.00 94.19 93 VAL A N 1
ATOM 676 C CA . VAL A 1 93 ? -9.137 -12.078 -0.484 1.00 94.19 93 VAL A CA 1
ATOM 677 C C . VAL A 1 93 ? -7.902 -11.309 -0.941 1.00 94.19 93 VAL A C 1
ATOM 679 O O . VAL A 1 93 ? -6.904 -11.254 -0.232 1.00 94.19 93 VAL A O 1
ATOM 682 N N . THR A 1 94 ? -7.945 -10.754 -2.149 1.00 96.25 94 THR A N 1
ATOM 683 C CA . THR A 1 94 ? -6.831 -10.029 -2.776 1.00 96.25 94 THR A CA 1
ATOM 684 C C . THR A 1 94 ? -7.262 -8.616 -3.183 1.00 96.25 94 THR A C 1
ATOM 686 O O . THR A 1 94 ? -8.423 -8.231 -3.006 1.00 96.25 94 THR A O 1
ATOM 689 N N . LEU A 1 95 ? -6.350 -7.829 -3.760 1.00 96.81 95 LEU A N 1
ATOM 690 C CA . LEU A 1 95 ? -6.647 -6.470 -4.215 1.00 96.81 95 LEU A CA 1
ATOM 691 C C . LEU A 1 95 ? -7.804 -6.432 -5.228 1.00 96.81 95 LEU A C 1
ATOM 693 O O . LEU A 1 95 ? -8.723 -5.633 -5.078 1.00 96.81 95 LEU A O 1
ATOM 697 N N . SER A 1 96 ? -7.814 -7.315 -6.226 1.00 96.19 96 SER A N 1
ATOM 698 C CA . SER A 1 96 ? -8.892 -7.393 -7.221 1.00 96.19 96 SER A CA 1
ATOM 699 C C . SER A 1 96 ? -10.237 -7.807 -6.626 1.00 96.19 96 SER A C 1
ATOM 701 O O . SER A 1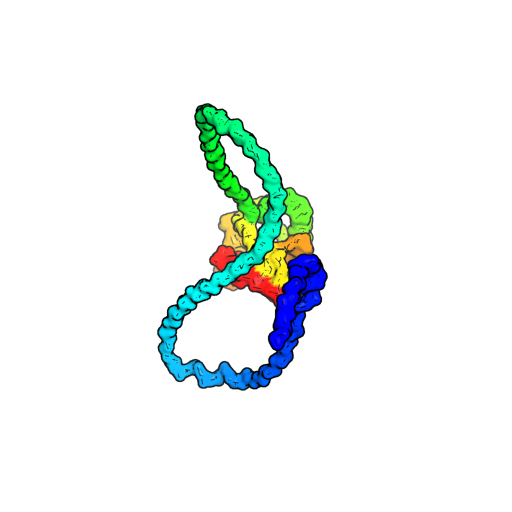 96 ? -11.279 -7.417 -7.156 1.00 96.19 96 SER A O 1
ATOM 703 N N . THR A 1 97 ? -10.248 -8.557 -5.520 1.00 95.88 97 THR A N 1
ATOM 704 C CA . THR A 1 97 ? -11.476 -8.826 -4.759 1.00 95.88 97 THR A CA 1
ATOM 705 C C . THR A 1 97 ? -12.007 -7.535 -4.137 1.00 95.88 97 THR A C 1
ATOM 707 O O . THR A 1 97 ? -13.194 -7.241 -4.277 1.00 95.88 97 THR A O 1
ATOM 710 N N . TYR A 1 98 ? -11.133 -6.728 -3.533 1.00 96.12 98 TYR A N 1
ATOM 711 C CA . TYR A 1 98 ? -11.492 -5.448 -2.920 1.00 96.12 98 TYR A CA 1
ATOM 712 C C . TYR A 1 98 ? -11.911 -4.367 -3.922 1.00 96.12 98 TYR A C 1
ATOM 714 O O . TYR A 1 98 ? -12.885 -3.657 -3.684 1.00 96.12 98 TYR A O 1
ATOM 722 N N . LEU A 1 99 ? -11.254 -4.287 -5.081 1.00 96.12 99 LEU A N 1
ATOM 723 C CA . LEU A 1 99 ? -11.580 -3.325 -6.144 1.00 96.12 99 LEU A CA 1
ATOM 724 C C . LEU A 1 99 ? -12.959 -3.550 -6.795 1.00 96.12 99 LEU A C 1
ATOM 726 O O . LEU A 1 99 ? -13.419 -2.727 -7.583 1.00 96.12 99 LEU A O 1
ATOM 730 N N . ARG A 1 100 ? -13.645 -4.658 -6.489 1.00 95.94 100 ARG A N 1
ATOM 731 C CA . ARG A 1 100 ? -15.044 -4.875 -6.901 1.00 95.94 100 ARG A CA 1
ATOM 732 C C . ARG A 1 100 ? -16.039 -4.132 -6.013 1.00 95.94 100 ARG A C 1
ATOM 734 O O . ARG A 1 100 ? -17.173 -3.918 -6.436 1.00 95.94 100 ARG A O 1
ATOM 741 N N . ASP A 1 101 ? -15.637 -3.754 -4.801 1.00 96.31 101 ASP A N 1
ATOM 742 C CA . ASP A 1 101 ? -16.438 -2.927 -3.907 1.00 96.31 101 ASP A CA 1
ATOM 743 C C . ASP A 1 101 ? -16.189 -1.446 -4.222 1.00 96.31 101 ASP A C 1
ATOM 745 O O . ASP A 1 101 ? -15.067 -0.941 -4.125 1.00 96.31 101 ASP A O 1
ATOM 749 N N . SER A 1 102 ? -17.243 -0.727 -4.608 1.00 97.69 102 SER A N 1
ATOM 750 C CA . SER A 1 102 ? -17.127 0.679 -5.005 1.00 97.69 102 SER A CA 1
ATOM 751 C C . SER A 1 102 ? -16.716 1.592 -3.849 1.00 97.69 102 SER A C 1
ATOM 753 O O . SER A 1 102 ? -15.982 2.550 -4.069 1.00 97.69 102 SER A O 1
ATOM 755 N N . SER A 1 103 ? -17.157 1.298 -2.622 1.00 96.44 103 SER A N 1
ATOM 756 C CA . SER A 1 103 ? -16.821 2.097 -1.437 1.00 96.44 103 SER A CA 1
ATOM 757 C C . SER A 1 103 ? -15.373 1.885 -0.996 1.00 96.44 103 SER A C 1
ATOM 759 O O . SER A 1 103 ? -14.712 2.803 -0.509 1.00 96.44 103 SER A O 1
ATOM 761 N N . TRP A 1 104 ? -14.851 0.671 -1.181 1.00 97.25 104 TRP A N 1
ATOM 762 C CA . TRP A 1 104 ? -13.436 0.393 -0.978 1.00 97.25 104 TRP A CA 1
ATOM 763 C C . TRP A 1 104 ? -12.594 1.063 -2.064 1.00 97.25 104 TRP A C 1
ATOM 765 O O . TRP A 1 104 ? -11.612 1.727 -1.746 1.00 97.25 104 TRP A O 1
ATOM 775 N N . THR A 1 105 ? -13.025 0.973 -3.325 1.00 97.94 105 THR A N 1
ATOM 776 C CA . THR A 1 105 ? -12.339 1.593 -4.470 1.00 97.94 105 THR A CA 1
ATOM 777 C C . THR A 1 105 ? -12.244 3.111 -4.335 1.00 97.94 105 THR A C 1
ATOM 779 O O . THR A 1 105 ? -11.194 3.677 -4.611 1.00 97.94 105 THR A O 1
ATOM 782 N N . GLU A 1 106 ? -13.291 3.779 -3.849 1.00 97.81 106 GLU A N 1
ATOM 783 C CA . GLU A 1 106 ? -13.254 5.223 -3.589 1.00 97.81 106 GLU A CA 1
ATOM 784 C C . GLU A 1 106 ? -12.186 5.594 -2.547 1.00 97.81 106 GLU A C 1
ATOM 786 O O . GLU A 1 106 ? -11.410 6.526 -2.757 1.00 97.81 106 GLU A O 1
ATOM 791 N N . ARG A 1 107 ? -12.090 4.832 -1.446 1.00 97.62 107 ARG A N 1
ATOM 792 C CA . ARG A 1 107 ? -11.042 5.026 -0.427 1.00 97.62 107 ARG A CA 1
ATOM 793 C C . ARG A 1 107 ? -9.649 4.731 -0.980 1.00 97.62 107 ARG A C 1
ATOM 795 O O . ARG A 1 107 ? -8.714 5.477 -0.696 1.00 97.62 107 ARG A O 1
ATOM 802 N N . PHE A 1 108 ? -9.526 3.687 -1.794 1.00 97.94 108 PHE A N 1
ATOM 803 C CA . PHE A 1 108 ? -8.287 3.327 -2.475 1.00 97.94 108 PHE A CA 1
ATOM 804 C C . PHE A 1 108 ? -7.816 4.412 -3.435 1.00 97.94 108 PHE A C 1
ATOM 806 O O . PHE A 1 108 ? -6.642 4.764 -3.424 1.00 97.94 108 PHE A O 1
ATOM 813 N N . ASP A 1 109 ? -8.723 5.005 -4.203 1.00 97.50 109 ASP A N 1
ATOM 814 C CA . ASP A 1 109 ? -8.402 6.110 -5.100 1.00 97.50 109 ASP A CA 1
ATOM 815 C C . ASP A 1 109 ? -8.029 7.376 -4.320 1.00 97.50 109 ASP A C 1
ATOM 817 O O . ASP A 1 109 ? -7.044 8.040 -4.649 1.00 97.50 109 ASP A O 1
ATOM 821 N N . ALA A 1 110 ? -8.753 7.675 -3.238 1.00 97.19 110 ALA A N 1
ATOM 822 C CA . ALA A 1 110 ? -8.461 8.811 -2.368 1.00 97.19 110 ALA A CA 1
ATOM 823 C C . ALA A 1 110 ? -7.088 8.704 -1.679 1.00 97.19 110 ALA A C 1
ATOM 825 O O . ALA A 1 110 ? -6.433 9.728 -1.473 1.00 97.19 110 ALA A O 1
ATOM 826 N N . MET A 1 111 ? -6.623 7.487 -1.369 1.00 96.88 111 MET A N 1
ATOM 827 C CA . MET A 1 111 ? -5.321 7.231 -0.738 1.00 96.88 111 MET A CA 1
ATOM 828 C C . MET A 1 111 ? -4.151 7.834 -1.535 1.00 96.88 111 MET A C 1
ATOM 830 O O . MET A 1 111 ? -3.168 8.285 -0.943 1.00 96.88 111 MET A O 1
ATOM 834 N N . PHE A 1 112 ? -4.248 7.877 -2.868 1.00 97.06 112 PHE A N 1
ATOM 835 C CA . PHE A 1 112 ? -3.184 8.422 -3.715 1.00 97.06 112 PHE A CA 1
ATOM 836 C C . PHE A 1 112 ? -3.040 9.945 -3.588 1.00 97.06 112 PHE A C 1
ATOM 838 O O . PHE A 1 112 ? -1.941 10.472 -3.775 1.00 97.06 112 PHE A O 1
ATOM 845 N N . GLY A 1 113 ? -4.103 10.667 -3.216 1.00 94.38 113 GLY A N 1
ATOM 846 C CA . GLY A 1 113 ? -4.086 12.125 -3.110 1.00 94.38 113 GLY A CA 1
ATOM 847 C C . GLY A 1 113 ? -3.609 12.787 -4.408 1.00 94.38 113 GLY A C 1
ATOM 848 O O . GLY A 1 113 ? -4.227 12.629 -5.456 1.00 94.38 113 GLY A O 1
ATOM 849 N N . ASN A 1 114 ? -2.493 13.519 -4.341 1.00 93.12 114 ASN A N 1
ATOM 850 C CA . ASN A 1 114 ? -1.861 14.145 -5.513 1.00 93.12 114 ASN A CA 1
ATOM 851 C C . ASN A 1 114 ? -0.846 13.233 -6.228 1.00 93.12 114 ASN A C 1
ATOM 853 O O . ASN A 1 114 ? -0.277 13.633 -7.244 1.00 93.12 114 ASN A O 1
ATOM 857 N N . SER A 1 115 ? -0.571 12.046 -5.686 1.00 93.94 115 SER A N 1
ATOM 858 C CA . SER A 1 115 ? 0.338 11.074 -6.295 1.00 93.94 115 SER A CA 1
ATOM 859 C C . SER A 1 115 ? -0.358 10.379 -7.460 1.00 93.94 115 SER A C 1
ATOM 861 O O . SER A 1 115 ? -1.556 10.104 -7.410 1.00 93.94 115 SER A O 1
ATOM 863 N N . ALA A 1 116 ? 0.389 10.060 -8.514 1.00 93.19 116 ALA A N 1
ATOM 864 C CA . ALA A 1 116 ? -0.162 9.299 -9.625 1.00 93.19 116 ALA A CA 1
ATOM 865 C C . ALA A 1 116 ? -0.447 7.853 -9.191 1.00 93.19 116 ALA A C 1
ATOM 867 O O . ALA A 1 116 ? 0.433 7.176 -8.657 1.00 93.19 116 ALA A O 1
ATOM 868 N N . LYS A 1 117 ? -1.666 7.369 -9.455 1.00 96.81 117 LYS A N 1
ATOM 869 C CA . LYS A 1 117 ? -1.984 5.943 -9.354 1.00 96.81 117 LYS A CA 1
ATOM 870 C C . LYS A 1 117 ? -1.397 5.217 -10.569 1.00 96.81 117 LYS A C 1
ATOM 872 O O . LYS A 1 117 ? -1.723 5.609 -11.689 1.00 96.81 117 LYS A O 1
ATOM 877 N N . PRO A 1 118 ? -0.582 4.168 -10.389 1.00 96.44 118 PRO A N 1
ATOM 878 C CA . PRO A 1 118 ? -0.034 3.441 -11.524 1.00 96.44 118 PRO A CA 1
ATOM 879 C C . PRO A 1 118 ? -1.113 2.667 -12.290 1.00 96.44 118 PRO A C 1
ATOM 881 O O . PRO A 1 118 ? -1.915 1.944 -11.696 1.00 96.44 118 PRO A O 1
ATOM 884 N N . ASP A 1 119 ? -1.086 2.739 -13.621 1.00 96.44 119 ASP A N 1
ATOM 885 C CA . ASP A 1 119 ? -2.062 2.045 -14.477 1.00 96.44 119 ASP A CA 1
ATOM 886 C C . ASP A 1 119 ? -1.985 0.513 -14.352 1.00 96.44 119 ASP A C 1
ATOM 888 O O . ASP A 1 119 ? -2.975 -0.192 -14.562 1.00 96.44 119 ASP A O 1
ATOM 892 N N . TRP A 1 120 ? -0.817 -0.023 -13.974 1.00 97.25 120 TRP A N 1
ATOM 893 C CA . TRP A 1 120 ? -0.593 -1.465 -13.846 1.00 97.25 120 TRP A CA 1
ATOM 894 C C . TRP A 1 120 ? -1.382 -2.111 -12.700 1.00 97.25 120 TRP A C 1
ATOM 896 O O . TRP A 1 120 ? -1.552 -3.331 -12.706 1.00 97.25 120 TRP A O 1
ATOM 906 N N . VAL A 1 121 ? -1.903 -1.320 -11.755 1.00 97.12 121 VAL A N 1
ATOM 907 C CA . VAL A 1 121 ? -2.648 -1.804 -10.580 1.00 97.12 121 VAL A CA 1
ATOM 908 C C . VAL A 1 121 ? -3.860 -2.658 -10.973 1.00 97.12 121 VAL A C 1
ATOM 910 O O . VAL A 1 121 ? -4.145 -3.651 -10.314 1.00 97.12 121 VAL A O 1
ATOM 913 N N . GLN A 1 122 ? -4.541 -2.338 -12.079 1.00 92.94 122 GLN A N 1
ATOM 914 C CA . GLN A 1 122 ? -5.744 -3.060 -12.533 1.00 92.94 122 GLN A CA 1
ATOM 915 C C . GLN A 1 122 ? -5.474 -4.486 -13.045 1.00 92.94 122 GLN A C 1
ATOM 917 O O . GLN A 1 122 ? -6.403 -5.271 -13.223 1.00 92.94 122 GLN A O 1
ATOM 922 N N . GLY A 1 123 ? -4.213 -4.822 -13.323 1.00 95.31 123 GLY A N 1
ATOM 923 C CA . GLY A 1 123 ? -3.792 -6.134 -13.820 1.00 95.31 123 GLY A CA 1
ATOM 924 C C . GLY A 1 123 ? -2.595 -6.688 -13.057 1.00 95.31 123 GLY A C 1
ATOM 925 O O . GLY A 1 123 ? -1.779 -7.407 -13.642 1.00 95.31 123 GLY A O 1
ATOM 926 N N . ALA A 1 124 ? -2.456 -6.286 -11.794 1.00 97.50 124 ALA A N 1
ATOM 927 C CA . ALA A 1 124 ? -1.322 -6.625 -10.956 1.00 97.50 124 ALA A CA 1
ATOM 928 C C . ALA A 1 124 ? -1.247 -8.131 -10.652 1.00 97.50 124 ALA A C 1
ATOM 930 O O . ALA A 1 124 ? -2.229 -8.869 -10.717 1.00 97.50 124 ALA A O 1
ATOM 931 N N . THR A 1 125 ? -0.049 -8.583 -10.294 1.00 97.75 125 THR A N 1
ATOM 932 C CA . THR A 1 125 ? 0.123 -9.817 -9.523 1.00 97.75 125 THR A CA 1
ATOM 933 C C . THR A 1 125 ? -0.131 -9.480 -8.056 1.00 97.75 125 THR A C 1
ATOM 935 O O . THR A 1 125 ? 0.387 -8.478 -7.571 1.00 97.75 125 THR A O 1
ATOM 938 N N . GLU A 1 126 ? -0.909 -10.295 -7.347 1.00 96.62 126 GLU A N 1
ATOM 939 C CA . GLU A 1 126 ? -1.442 -9.954 -6.021 1.00 96.62 126 GLU A CA 1
ATOM 940 C C . GLU A 1 126 ? -1.141 -11.055 -4.998 1.00 96.62 126 GLU A C 1
ATOM 942 O O . GLU A 1 126 ? -1.135 -12.241 -5.340 1.00 96.62 126 GLU A O 1
ATOM 947 N N . SER A 1 127 ? -0.936 -10.666 -3.740 1.00 93.38 127 SER A N 1
ATOM 948 C CA . SER A 1 127 ? -0.976 -11.577 -2.597 1.00 93.38 127 SER A CA 1
ATOM 949 C C . SER A 1 127 ? -2.372 -11.625 -1.967 1.00 93.38 127 SER A C 1
ATOM 951 O O . SER A 1 127 ? -3.213 -10.746 -2.176 1.00 93.38 127 SER A O 1
ATOM 953 N N . GLU A 1 128 ? -2.616 -12.670 -1.177 1.00 95.38 128 GLU A N 1
ATOM 954 C CA . GLU A 1 128 ? -3.753 -12.706 -0.257 1.00 95.38 128 GLU A CA 1
ATOM 955 C C . GLU A 1 128 ? -3.523 -11.716 0.896 1.00 95.38 128 GLU A C 1
ATOM 957 O O . GLU A 1 128 ? -2.387 -11.525 1.345 1.00 95.38 128 GLU A O 1
ATOM 962 N N . ALA A 1 129 ? -4.602 -11.081 1.352 1.00 96.31 129 ALA A N 1
ATOM 963 C CA . ALA A 1 129 ? -4.583 -10.160 2.475 1.00 96.31 129 ALA A CA 1
ATOM 964 C C . ALA A 1 129 ? -4.119 -10.871 3.750 1.00 96.31 129 ALA A C 1
ATOM 966 O O . ALA A 1 129 ? -4.548 -11.986 4.055 1.00 96.31 129 ALA A O 1
ATOM 967 N N . VAL A 1 130 ? -3.267 -10.201 4.521 1.00 96.88 130 VAL A N 1
ATOM 968 C CA . VAL A 1 130 ? -2.816 -10.689 5.827 1.00 96.88 130 VAL A CA 1
ATOM 969 C C . VAL A 1 130 ? -3.269 -9.745 6.929 1.00 96.88 130 VAL A C 1
ATOM 971 O O . VAL A 1 130 ? -3.181 -8.526 6.794 1.00 96.88 130 VAL A O 1
ATOM 974 N N . ALA A 1 131 ? -3.760 -10.313 8.026 1.00 96.62 131 ALA A N 1
ATOM 975 C CA . ALA A 1 131 ? -4.166 -9.545 9.194 1.00 96.62 131 ALA A CA 1
ATOM 976 C C . ALA A 1 131 ? -2.939 -9.101 10.002 1.00 96.62 131 ALA A C 1
ATOM 978 O O . ALA A 1 131 ? -2.032 -9.897 10.252 1.00 96.62 131 ALA A O 1
ATOM 979 N N . VAL A 1 132 ? -2.948 -7.849 10.452 1.00 96.25 132 VAL A N 1
ATOM 980 C CA . VAL A 1 132 ? -1.928 -7.250 11.323 1.00 96.25 132 VAL A CA 1
ATOM 981 C C . VAL A 1 132 ? -2.599 -6.437 12.427 1.00 96.25 132 VAL A C 1
ATOM 983 O O . VAL A 1 132 ? -3.807 -6.197 12.403 1.00 96.25 132 VAL A O 1
ATOM 986 N N . THR A 1 133 ? -1.819 -6.007 13.417 1.00 94.38 133 THR A N 1
ATOM 987 C CA . THR A 1 133 ? -2.297 -5.060 14.436 1.00 94.38 133 THR A CA 1
ATOM 988 C C . THR A 1 133 ? -1.443 -3.806 14.412 1.00 94.38 133 THR A C 1
ATOM 990 O O . THR A 1 133 ? -0.218 -3.911 14.444 1.00 94.38 133 THR A O 1
ATOM 993 N N . LEU A 1 134 ? -2.085 -2.641 14.405 1.00 92.12 134 LEU A N 1
ATOM 994 C CA . LEU A 1 134 ? -1.441 -1.335 14.512 1.00 92.12 134 LEU A CA 1
ATOM 995 C C . LEU A 1 134 ? -2.086 -0.558 15.657 1.00 92.12 134 LEU A C 1
ATOM 997 O O . LEU A 1 134 ? -3.302 -0.377 15.661 1.00 92.12 134 LEU A O 1
ATOM 1001 N N . ASN A 1 135 ? -1.292 -0.121 16.638 1.00 89.50 135 ASN A N 1
ATOM 1002 C CA . ASN A 1 135 ? -1.784 0.598 17.819 1.00 89.50 135 ASN A CA 1
ATOM 1003 C C . ASN A 1 135 ? -2.951 -0.141 18.522 1.00 89.50 135 ASN A C 1
ATOM 1005 O O . ASN A 1 135 ? -3.967 0.437 18.916 1.00 89.50 135 ASN A O 1
ATOM 1009 N N . GLY A 1 136 ? -2.850 -1.473 18.603 1.00 91.06 136 GLY A N 1
ATOM 1010 C CA . GLY A 1 136 ? -3.887 -2.340 19.169 1.00 91.06 136 GLY A CA 1
ATOM 1011 C C . GLY A 1 136 ? -5.162 -2.485 18.325 1.00 91.06 136 GLY A C 1
ATOM 1012 O O . GLY A 1 136 ? -6.079 -3.183 18.757 1.00 91.06 136 GLY A O 1
ATOM 1013 N N . GLN A 1 137 ? -5.238 -1.859 17.146 1.00 92.56 137 GLN A N 1
ATOM 1014 C CA . GLN A 1 137 ? -6.370 -1.956 16.224 1.00 92.56 137 GLN A CA 1
ATOM 1015 C C . GLN A 1 137 ? -6.104 -2.975 15.108 1.00 92.56 137 GLN A C 1
ATOM 1017 O O . GLN A 1 137 ? -4.964 -3.096 14.649 1.00 92.56 137 GLN A O 1
ATOM 1022 N N . PRO A 1 138 ? -7.133 -3.715 14.661 1.00 95.50 138 PRO A N 1
ATOM 1023 C CA . PRO A 1 138 ? -6.995 -4.677 13.579 1.00 95.50 138 PRO A CA 1
ATOM 1024 C C . PRO A 1 138 ? -6.909 -3.971 12.224 1.00 95.50 138 PRO A C 1
ATOM 1026 O O . PRO A 1 138 ? -7.746 -3.131 11.905 1.00 95.50 138 PRO A O 1
ATOM 1029 N N . TYR A 1 139 ? -5.934 -4.377 11.421 1.00 96.56 139 TYR A N 1
ATOM 1030 C CA . TYR A 1 139 ? -5.750 -3.930 10.045 1.00 96.56 139 TYR A CA 1
ATOM 1031 C C . TYR A 1 139 ? -5.523 -5.135 9.131 1.00 96.56 139 TYR A C 1
ATOM 1033 O O . TYR A 1 139 ? -5.170 -6.228 9.579 1.00 96.56 139 TYR A O 1
ATOM 1041 N N . GLU A 1 140 ? -5.670 -4.914 7.833 1.00 97.44 140 GLU A N 1
ATOM 1042 C CA . GLU A 1 140 ? -5.262 -5.844 6.790 1.00 97.44 140 GLU A CA 1
ATOM 1043 C C . GLU A 1 140 ? -4.188 -5.224 5.901 1.00 97.44 140 GLU A C 1
ATOM 1045 O O . GLU A 1 140 ? -4.150 -4.008 5.697 1.00 97.44 140 GLU A O 1
ATOM 1050 N N . VAL A 1 141 ? -3.318 -6.079 5.361 1.00 98.06 141 VAL A N 1
ATOM 1051 C CA . VAL A 1 141 ? -2.274 -5.690 4.418 1.00 98.06 141 VAL A CA 1
ATOM 1052 C C . VAL A 1 141 ? -2.382 -6.493 3.135 1.00 98.06 141 VAL A C 1
ATOM 1054 O O . VAL A 1 141 ? -2.413 -7.722 3.159 1.00 98.06 141 VAL A O 1
ATOM 1057 N N . LEU A 1 142 ? -2.376 -5.784 2.011 1.00 97.56 142 LEU A N 1
ATOM 1058 C CA . LEU A 1 142 ? -2.280 -6.335 0.664 1.00 97.56 142 LEU A CA 1
ATOM 1059 C C . LEU A 1 142 ? -0.932 -5.968 0.050 1.00 97.56 142 LEU A C 1
ATOM 1061 O O . LEU A 1 142 ? -0.409 -4.880 0.296 1.00 97.56 142 LEU A O 1
ATOM 1065 N N . LEU A 1 143 ? -0.421 -6.845 -0.811 1.00 98.31 143 LEU A N 1
ATOM 1066 C CA . LEU A 1 143 ? 0.662 -6.531 -1.734 1.00 98.31 143 LEU A CA 1
ATOM 1067 C C . LEU A 1 143 ? 0.194 -6.783 -3.165 1.00 98.31 143 LEU A C 1
ATOM 1069 O O . LEU A 1 143 ? -0.374 -7.828 -3.485 1.00 98.31 143 LEU A O 1
ATOM 1073 N N . ALA A 1 144 ? 0.473 -5.819 -4.030 1.00 98.31 144 ALA A N 1
ATOM 1074 C CA . ALA A 1 144 ? 0.316 -5.933 -5.466 1.00 98.31 144 ALA A CA 1
ATOM 1075 C C . ALA A 1 144 ? 1.612 -5.508 -6.155 1.00 98.31 144 ALA A C 1
ATOM 1077 O O . ALA A 1 144 ? 2.322 -4.628 -5.675 1.00 98.31 144 ALA A O 1
ATOM 1078 N N . CYS A 1 145 ? 1.927 -6.116 -7.291 1.00 98.06 145 CYS A N 1
ATOM 1079 C CA . CYS A 1 145 ? 3.106 -5.766 -8.069 1.00 98.06 145 CYS A CA 1
ATOM 1080 C C . CYS A 1 145 ? 2.831 -5.805 -9.568 1.00 98.06 145 CYS A C 1
ATOM 1082 O O . CYS A 1 145 ? 1.953 -6.531 -10.051 1.00 98.06 145 CYS A O 1
ATOM 1084 N N . LYS A 1 146 ? 3.593 -5.015 -10.325 1.00 98.12 146 LYS A N 1
ATOM 1085 C CA . LYS A 1 146 ? 3.473 -4.975 -11.781 1.00 98.12 146 LYS A CA 1
ATOM 1086 C C . LYS A 1 146 ? 3.807 -6.344 -12.358 1.00 98.12 146 LYS A C 1
ATOM 1088 O O . LYS A 1 146 ? 4.864 -6.927 -12.106 1.00 98.12 146 LYS A O 1
ATOM 1093 N N . LYS A 1 147 ? 2.891 -6.868 -13.166 1.00 97.25 147 LYS A N 1
ATOM 1094 C CA . LYS A 1 147 ? 3.043 -8.181 -13.789 1.00 97.25 147 LYS A CA 1
ATOM 1095 C C . LYS A 1 147 ? 4.348 -8.254 -14.592 1.00 97.25 147 LYS A C 1
ATOM 1097 O O . LYS A 1 147 ? 4.635 -7.364 -15.385 1.00 97.25 147 LYS A O 1
ATOM 1102 N N . HIS A 1 148 ? 5.094 -9.345 -14.408 1.00 94.88 148 HIS A N 1
ATOM 1103 C CA . HIS A 1 148 ? 6.410 -9.602 -15.021 1.00 94.88 148 HIS A CA 1
ATOM 1104 C C . HIS A 1 148 ? 7.549 -8.673 -14.573 1.00 94.88 148 HIS A C 1
ATOM 1106 O O . HIS A 1 148 ? 8.653 -8.805 -15.090 1.00 94.88 148 HIS A O 1
ATOM 1112 N N . ASP A 1 149 ? 7.306 -7.791 -13.603 1.00 95.62 149 ASP A N 1
ATOM 1113 C CA . ASP A 1 149 ? 8.258 -6.761 -13.183 1.00 95.62 149 ASP A CA 1
ATOM 1114 C C . ASP A 1 149 ? 8.112 -6.445 -11.684 1.00 95.62 149 ASP A C 1
ATOM 1116 O O . ASP A 1 149 ? 8.195 -5.306 -11.227 1.00 95.62 149 ASP A O 1
ATOM 1120 N N . CYS A 1 150 ? 7.817 -7.491 -10.907 1.00 94.94 150 CYS A N 1
ATOM 1121 C CA . CYS A 1 150 ? 7.420 -7.337 -9.513 1.00 94.94 150 CYS A CA 1
ATOM 1122 C C . CYS A 1 150 ? 8.531 -6.796 -8.620 1.00 94.94 150 CYS A C 1
ATOM 1124 O O . CYS A 1 150 ? 8.233 -6.113 -7.654 1.00 94.94 150 CYS A O 1
ATOM 1126 N N . GLY A 1 151 ? 9.797 -7.083 -8.929 1.00 93.44 151 GLY A N 1
ATOM 1127 C CA . GLY A 1 151 ? 10.917 -6.579 -8.134 1.00 93.44 151 GLY A CA 1
ATOM 1128 C C . GLY A 1 151 ? 11.062 -5.059 -8.202 1.00 93.44 151 GLY A C 1
ATOM 1129 O O . GLY A 1 151 ? 11.547 -4.473 -7.245 1.00 93.44 151 GLY A O 1
ATOM 1130 N N . ASN A 1 152 ? 10.605 -4.437 -9.293 1.00 95.81 152 ASN A N 1
ATOM 1131 C CA . ASN A 1 152 ? 10.819 -3.017 -9.554 1.00 95.81 152 ASN A CA 1
ATOM 1132 C C . ASN A 1 152 ? 9.610 -2.142 -9.214 1.00 95.81 152 ASN A C 1
ATOM 1134 O O . ASN A 1 152 ? 9.791 -0.982 -8.875 1.00 95.81 152 ASN A O 1
ATOM 1138 N N . HIS A 1 153 ? 8.391 -2.687 -9.282 1.00 97.50 153 HIS A N 1
ATOM 1139 C CA . HIS A 1 153 ? 7.162 -1.911 -9.105 1.00 97.50 153 HIS A CA 1
ATOM 1140 C C . HIS A 1 153 ? 6.189 -2.642 -8.184 1.00 97.50 153 HIS A C 1
ATOM 1142 O O . HIS A 1 153 ? 5.610 -3.674 -8.556 1.00 97.50 153 HIS A O 1
ATOM 1148 N N . GLN A 1 154 ? 5.990 -2.096 -6.989 1.00 98.31 154 GLN A N 1
ATOM 1149 C CA . GLN A 1 154 ? 5.166 -2.711 -5.955 1.00 98.31 154 GLN A CA 1
ATOM 1150 C C . GLN A 1 154 ? 4.278 -1.678 -5.266 1.00 98.31 154 GLN A C 1
ATOM 1152 O O . GLN A 1 154 ? 4.608 -0.501 -5.162 1.00 98.31 154 GLN A O 1
ATOM 1157 N N . LEU A 1 155 ? 3.135 -2.135 -4.773 1.00 98.75 155 LEU A N 1
ATOM 1158 C CA . LEU A 1 155 ? 2.196 -1.354 -3.989 1.00 98.75 155 LEU A CA 1
ATOM 1159 C C . LEU A 1 155 ? 1.764 -2.193 -2.791 1.00 98.75 155 LEU A C 1
ATOM 1161 O O . LEU A 1 155 ? 1.088 -3.211 -2.950 1.00 98.75 155 LEU A O 1
ATOM 1165 N N . ALA A 1 156 ? 2.138 -1.748 -1.597 1.00 98.56 156 ALA A N 1
ATOM 1166 C CA . ALA A 1 156 ? 1.589 -2.261 -0.352 1.00 98.56 156 ALA A CA 1
ATOM 1167 C C . ALA A 1 156 ? 0.444 -1.355 0.110 1.00 98.56 156 ALA A C 1
ATOM 1169 O O . ALA A 1 156 ? 0.558 -0.130 0.036 1.00 98.56 156 ALA A O 1
ATOM 1170 N N . VAL A 1 157 ? -0.643 -1.951 0.598 1.00 98.38 157 VAL A N 1
ATOM 1171 C CA . VAL A 1 157 ? -1.815 -1.234 1.123 1.00 98.38 157 VAL A CA 1
ATOM 1172 C C . VAL A 1 157 ? -2.119 -1.765 2.513 1.00 98.38 157 VAL A C 1
ATOM 1174 O O . VAL A 1 157 ? -2.296 -2.967 2.668 1.00 98.38 157 VAL A O 1
ATOM 1177 N N . LEU A 1 158 ? -2.193 -0.880 3.501 1.00 97.69 158 LEU A N 1
ATOM 1178 C CA . LEU A 1 158 ? -2.540 -1.158 4.893 1.00 97.69 158 LEU A CA 1
ATOM 1179 C C . LEU A 1 158 ? -3.860 -0.456 5.198 1.00 97.69 158 LEU A C 1
ATOM 1181 O O . LEU A 1 158 ? -3.940 0.763 5.062 1.00 97.69 158 LEU A O 1
ATOM 1185 N N . PHE A 1 159 ? -4.896 -1.183 5.597 1.00 97.00 159 PHE A N 1
ATOM 1186 C CA . PHE A 1 159 ? -6.221 -0.588 5.760 1.00 97.00 159 PHE A CA 1
ATOM 1187 C C . PHE A 1 159 ? -7.049 -1.252 6.850 1.00 97.00 159 PHE A C 1
ATOM 1189 O O . PHE A 1 159 ? -6.878 -2.427 7.166 1.00 97.00 159 PHE A O 1
ATOM 1196 N N . ASP A 1 160 ? -7.984 -0.482 7.386 1.00 95.31 160 ASP A N 1
ATOM 1197 C CA . ASP A 1 160 ? -9.101 -0.973 8.174 1.00 95.31 160 ASP A CA 1
ATOM 1198 C C . ASP A 1 160 ? -10.418 -0.396 7.603 1.00 95.31 160 ASP A C 1
ATOM 1200 O O . ASP A 1 160 ? -10.543 -0.080 6.408 1.00 95.31 160 ASP A O 1
ATOM 1204 N N . LYS A 1 161 ? -11.457 -0.308 8.435 1.00 93.56 161 LYS A N 1
ATOM 1205 C CA . LYS A 1 161 ? -12.744 0.268 8.028 1.00 93.56 161 LYS A CA 1
ATOM 1206 C C . LYS A 1 161 ? -12.717 1.798 7.876 1.00 93.56 161 LYS A C 1
ATOM 1208 O O . LYS A 1 161 ? -13.513 2.322 7.101 1.00 93.56 161 LYS A O 1
ATOM 1213 N N . ASP A 1 162 ? -11.832 2.494 8.585 1.00 90.06 162 ASP A N 1
ATOM 1214 C CA . ASP A 1 162 ? -11.791 3.956 8.702 1.00 90.06 162 ASP A CA 1
ATOM 1215 C C . ASP A 1 162 ? -10.582 4.573 7.978 1.00 90.06 162 ASP A C 1
ATOM 1217 O O . ASP A 1 162 ? -10.676 5.685 7.457 1.00 90.06 162 ASP A O 1
ATOM 1221 N N . ALA A 1 163 ? -9.461 3.857 7.920 1.00 92.44 163 ALA A N 1
ATOM 1222 C CA . ALA A 1 163 ? -8.178 4.326 7.430 1.00 92.44 163 ALA A CA 1
ATOM 1223 C C . ALA A 1 163 ? -7.617 3.420 6.327 1.00 92.44 163 ALA A C 1
ATOM 1225 O O . ALA A 1 163 ? -7.843 2.211 6.289 1.00 92.44 163 ALA A O 1
ATOM 1226 N N . MET A 1 164 ? -6.865 4.029 5.411 1.00 96.31 164 MET A N 1
ATOM 1227 C CA . MET A 1 164 ? -6.160 3.337 4.338 1.00 96.31 164 MET A CA 1
ATOM 1228 C C . MET A 1 164 ? -4.866 4.079 4.025 1.00 96.31 164 MET A C 1
ATOM 1230 O O . MET A 1 164 ? -4.883 5.272 3.723 1.00 96.31 164 MET A O 1
ATOM 1234 N N . TYR A 1 165 ? -3.758 3.361 4.102 1.00 96.94 165 TYR A N 1
ATOM 1235 C CA . TYR A 1 165 ? -2.401 3.838 3.891 1.00 96.94 165 TYR A CA 1
ATOM 1236 C C . TYR A 1 165 ? -1.727 2.985 2.830 1.00 96.94 165 TYR A C 1
ATOM 1238 O O . TYR A 1 165 ? -2.067 1.815 2.652 1.00 96.94 165 TYR A O 1
ATOM 1246 N N . GLY A 1 166 ? -0.730 3.547 2.159 1.00 97.50 166 GLY A N 1
ATOM 1247 C CA . GLY A 1 166 ? -0.009 2.812 1.136 1.00 97.50 166 GLY A CA 1
ATOM 1248 C C . GLY A 1 166 ? 1.462 3.160 1.066 1.00 97.50 166 GLY A C 1
ATOM 1249 O O . GLY A 1 166 ? 1.907 4.223 1.504 1.00 97.50 166 GLY A O 1
ATOM 1250 N N . LEU A 1 167 ? 2.211 2.242 0.476 1.00 97.94 167 LEU A N 1
ATOM 1251 C CA . LEU A 1 167 ? 3.571 2.465 0.026 1.00 97.94 167 LEU A CA 1
ATOM 1252 C C . LEU A 1 167 ? 3.648 2.035 -1.432 1.00 97.94 167 LEU A C 1
ATOM 1254 O O . LEU A 1 167 ? 3.530 0.848 -1.736 1.00 97.94 167 LEU A O 1
ATOM 1258 N N . HIS A 1 168 ? 3.833 3.011 -2.315 1.00 98.06 168 HIS A N 1
ATOM 1259 C CA . HIS A 1 168 ? 4.193 2.763 -3.700 1.00 98.06 168 HIS A CA 1
ATOM 1260 C C . HIS A 1 168 ? 5.720 2.745 -3.805 1.00 98.06 168 HIS A C 1
ATOM 1262 O O . HIS A 1 168 ? 6.390 3.706 -3.424 1.00 98.06 168 HIS A O 1
ATOM 1268 N N . PHE A 1 169 ? 6.246 1.611 -4.245 1.00 97.69 169 PHE A N 1
ATOM 1269 C CA . PHE A 1 169 ? 7.664 1.308 -4.326 1.00 97.69 169 PHE A CA 1
ATOM 1270 C C . PHE A 1 169 ? 8.085 1.214 -5.787 1.00 97.69 169 PHE A C 1
ATOM 1272 O O . PHE A 1 169 ? 7.458 0.499 -6.575 1.00 97.69 169 PHE A O 1
ATOM 1279 N N . GLU A 1 170 ? 9.177 1.900 -6.097 1.00 96.56 170 GLU A N 1
ATOM 1280 C CA . GLU A 1 170 ? 9.771 1.988 -7.421 1.00 96.56 170 GLU A CA 1
ATOM 1281 C C . GLU A 1 170 ? 11.292 1.770 -7.314 1.00 96.56 170 GLU A C 1
ATOM 1283 O O . GLU A 1 170 ? 11.968 2.347 -6.461 1.00 96.56 170 GLU A O 1
ATOM 1288 N N . THR A 1 171 ? 11.853 0.934 -8.182 1.00 94.75 171 THR A N 1
ATOM 1289 C CA . THR A 1 171 ? 13.300 0.845 -8.423 1.00 94.75 171 THR A CA 1
ATOM 1290 C C . THR A 1 171 ? 13.556 0.481 -9.887 1.00 94.75 171 THR A C 1
ATOM 1292 O O . THR A 1 171 ? 12.632 0.226 -10.657 1.00 94.75 171 THR A O 1
ATOM 1295 N N . THR A 1 172 ? 14.815 0.495 -10.311 1.00 89.50 172 THR A N 1
ATOM 1296 C CA . THR A 1 172 ? 15.214 0.207 -11.695 1.00 89.50 172 THR A CA 1
ATOM 1297 C C . THR A 1 172 ? 16.289 -0.865 -11.717 1.00 89.50 172 THR A C 1
ATOM 1299 O O . THR A 1 172 ? 17.275 -0.746 -11.004 1.00 89.50 172 THR A O 1
ATOM 1302 N N . ASP A 1 173 ? 16.126 -1.908 -12.533 1.00 80.56 173 ASP A N 1
ATOM 1303 C CA . ASP A 1 173 ? 17.172 -2.893 -12.857 1.00 80.56 173 ASP A CA 1
ATOM 1304 C C . ASP A 1 173 ? 17.970 -3.463 -11.660 1.00 80.56 173 ASP A C 1
ATOM 1306 O O . ASP A 1 173 ? 19.176 -3.696 -11.757 1.00 80.56 173 ASP A O 1
ATOM 1310 N N . ASN A 1 174 ? 17.309 -3.749 -10.530 1.00 69.50 174 ASN A N 1
ATOM 1311 C CA . ASN A 1 174 ? 17.964 -4.171 -9.276 1.00 69.50 174 ASN A CA 1
ATOM 1312 C C . ASN A 1 174 ? 18.987 -3.148 -8.734 1.00 69.50 174 ASN A C 1
ATOM 1314 O O . ASN A 1 174 ? 19.990 -3.521 -8.115 1.00 69.50 174 ASN A O 1
ATOM 1318 N N . SER A 1 175 ? 18.753 -1.862 -8.989 1.00 84.12 175 SER A N 1
ATOM 1319 C CA . SER A 1 175 ? 19.482 -0.756 -8.381 1.00 84.12 175 SER A CA 1
ATOM 1320 C C . SER A 1 175 ? 19.387 -0.848 -6.855 1.00 84.12 175 SER A C 1
ATOM 1322 O O . SER A 1 175 ? 18.341 -1.221 -6.323 1.00 84.12 175 SER A O 1
ATOM 1324 N N . PRO A 1 176 ? 20.454 -0.486 -6.121 1.00 83.44 176 PRO A N 1
ATOM 1325 C CA . PRO A 1 176 ? 20.373 -0.339 -4.671 1.00 83.44 176 PRO A CA 1
ATOM 1326 C C . PRO A 1 176 ? 19.560 0.896 -4.244 1.00 83.44 176 PRO A C 1
ATOM 1328 O O . PRO A 1 176 ? 19.346 1.091 -3.050 1.00 83.44 176 PRO A O 1
ATOM 1331 N N . GLU A 1 177 ? 19.166 1.759 -5.184 1.00 93.00 177 GLU A N 1
ATOM 1332 C CA . GLU A 1 177 ? 18.324 2.921 -4.914 1.00 93.00 177 GLU A CA 1
ATOM 1333 C C . GLU A 1 177 ? 16.843 2.537 -5.003 1.00 93.00 177 GLU A C 1
ATOM 1335 O O . GLU A 1 177 ? 16.377 2.006 -6.014 1.00 93.00 177 GLU A O 1
ATOM 1340 N N . GLU A 1 178 ? 16.110 2.830 -3.932 1.00 94.75 178 GLU A N 1
ATOM 1341 C CA . GLU A 1 178 ? 14.675 2.593 -3.802 1.00 94.75 178 GLU A CA 1
ATOM 1342 C C . GLU A 1 178 ? 13.951 3.938 -3.690 1.00 94.75 178 GLU A C 1
ATOM 1344 O O . GLU A 1 178 ? 14.297 4.775 -2.850 1.00 94.75 178 GLU A O 1
ATOM 1349 N N . GLU A 1 179 ? 12.923 4.142 -4.508 1.00 96.00 179 GLU A N 1
ATOM 1350 C CA . GLU A 1 179 ? 11.996 5.257 -4.371 1.00 96.00 179 GLU A CA 1
ATOM 1351 C C . GLU A 1 179 ? 10.750 4.793 -3.605 1.00 96.00 179 GLU A C 1
ATOM 1353 O O . GLU A 1 179 ? 10.057 3.851 -3.992 1.00 96.00 179 GLU A O 1
ATOM 1358 N N . LEU A 1 180 ? 10.476 5.468 -2.484 1.00 96.38 180 LEU A N 1
ATOM 1359 C CA . LEU A 1 180 ? 9.375 5.157 -1.575 1.00 96.38 180 LEU A CA 1
ATOM 1360 C C . LEU A 1 180 ? 8.374 6.312 -1.553 1.00 96.38 180 LEU A C 1
ATOM 1362 O O . LEU A 1 180 ? 8.611 7.349 -0.926 1.00 96.38 180 LEU A O 1
ATOM 1366 N N . ILE A 1 181 ? 7.227 6.116 -2.195 1.00 96.56 181 ILE A N 1
ATOM 1367 C CA . ILE A 1 181 ? 6.132 7.083 -2.216 1.00 96.56 181 ILE A CA 1
ATOM 1368 C C . ILE A 1 181 ? 5.100 6.656 -1.169 1.00 96.56 181 ILE A C 1
ATOM 1370 O O . ILE A 1 181 ? 4.330 5.712 -1.349 1.00 96.56 181 ILE A O 1
ATOM 1374 N N . TRP A 1 182 ? 5.100 7.367 -0.045 1.00 96.12 182 TRP A N 1
ATOM 1375 C CA . TRP A 1 182 ? 4.189 7.128 1.070 1.00 96.12 182 TRP A CA 1
ATOM 1376 C C . TRP A 1 182 ? 2.820 7.763 0.809 1.00 96.12 182 TRP A C 1
ATOM 1378 O O . TRP A 1 182 ? 2.717 8.973 0.611 1.00 96.12 182 TRP A O 1
ATOM 1388 N N . LEU A 1 183 ? 1.764 6.953 0.851 1.00 96.81 183 LEU A N 1
ATOM 1389 C CA . LEU A 1 183 ? 0.402 7.343 0.499 1.00 96.81 183 LEU A CA 1
ATOM 1390 C C . LEU A 1 183 ? -0.471 7.447 1.754 1.00 96.81 183 LEU A C 1
ATOM 1392 O O . LEU A 1 183 ? -0.538 6.516 2.556 1.00 96.81 183 LEU A O 1
ATOM 1396 N N . ASN A 1 184 ? -1.131 8.595 1.919 1.00 94.31 184 ASN A N 1
ATOM 1397 C CA . ASN A 1 184 ? -2.075 8.914 2.999 1.00 94.31 184 ASN A CA 1
ATOM 1398 C C . ASN A 1 184 ? -1.574 8.726 4.453 1.00 94.31 184 ASN A C 1
ATOM 1400 O O . ASN A 1 184 ? -2.358 8.805 5.394 1.00 94.31 184 ASN A O 1
ATOM 1404 N N . ILE A 1 185 ? -0.275 8.509 4.683 1.00 88.19 185 ILE A N 1
ATOM 1405 C CA . ILE A 1 185 ? 0.291 8.355 6.031 1.00 88.19 185 ILE A CA 1
ATOM 1406 C C . ILE A 1 185 ? 0.740 9.718 6.585 1.00 88.19 185 ILE A C 1
ATOM 1408 O O . ILE A 1 185 ? 1.860 10.189 6.379 1.00 88.19 185 ILE A O 1
ATOM 1412 N N . GLY A 1 186 ? -0.185 10.403 7.259 1.00 73.56 186 GLY A N 1
ATOM 1413 C CA . GLY A 1 186 ? 0.091 11.645 7.987 1.00 73.56 186 GLY A CA 1
ATOM 1414 C C . GLY A 1 186 ? 0.818 11.349 9.300 1.00 73.56 186 GLY A C 1
ATOM 1415 O O . GLY A 1 186 ? 0.487 10.373 9.958 1.00 73.56 186 GLY A O 1
ATOM 1416 N N . GLY A 1 187 ? 1.805 12.169 9.679 1.00 67.69 187 GLY A N 1
ATOM 1417 C CA . GLY A 1 187 ? 2.768 11.951 10.779 1.00 67.69 187 GLY A CA 1
ATOM 1418 C C . GLY A 1 187 ? 2.237 11.827 12.222 1.00 67.69 187 GLY A C 1
ATOM 1419 O O . GLY A 1 187 ? 2.907 12.285 13.142 1.00 67.69 187 GLY A O 1
ATOM 1420 N N . GLY A 1 188 ? 1.049 11.260 12.437 1.00 70.88 188 GLY A N 1
ATOM 1421 C CA . GLY A 1 188 ? 0.560 10.822 13.744 1.00 70.88 188 GLY A CA 1
ATOM 1422 C C . GLY A 1 188 ? 1.260 9.546 14.245 1.00 70.88 188 GLY A C 1
ATOM 1423 O O . GLY A 1 188 ? 2.204 9.072 13.609 1.00 70.88 188 GLY A O 1
ATOM 1424 N N . PRO A 1 189 ? 0.812 8.974 15.376 1.00 62.69 189 PRO A N 1
ATOM 1425 C CA . PRO A 1 189 ? 1.425 7.788 15.994 1.00 62.69 189 PRO A CA 1
ATOM 1426 C C . PRO A 1 189 ? 1.539 6.587 15.043 1.00 62.69 189 PRO A C 1
ATOM 1428 O O . PRO A 1 189 ? 2.557 5.902 15.022 1.00 62.69 189 PRO A O 1
ATOM 1431 N N . ASP A 1 190 ? 0.555 6.422 14.158 1.00 66.75 190 ASP A N 1
ATOM 1432 C CA . ASP A 1 190 ? 0.503 5.360 13.143 1.00 66.75 190 ASP A CA 1
ATOM 1433 C C . ASP A 1 190 ? 1.652 5.442 12.115 1.00 66.75 190 ASP A C 1
ATOM 1435 O O . ASP A 1 190 ? 1.893 4.508 11.351 1.00 66.75 190 ASP A O 1
ATOM 1439 N N . SER A 1 191 ? 2.388 6.560 12.077 1.00 79.25 191 SER A N 1
ATOM 1440 C CA . SER A 1 191 ? 3.381 6.842 11.040 1.00 79.25 191 SER A CA 1
ATOM 1441 C C . SER A 1 191 ? 4.716 6.116 11.188 1.00 79.25 191 SER A C 1
ATOM 1443 O O . SER A 1 191 ? 5.459 6.072 10.210 1.00 79.25 191 SER A O 1
ATOM 1445 N N . ILE A 1 192 ? 5.055 5.561 12.355 1.00 90.50 192 ILE A N 1
ATOM 1446 C CA . ILE A 1 192 ? 6.288 4.770 12.513 1.00 90.50 192 ILE A CA 1
ATOM 1447 C C . ILE A 1 192 ? 5.979 3.308 12.200 1.00 90.50 192 ILE A C 1
ATOM 1449 O O . ILE A 1 192 ? 6.442 2.785 11.186 1.00 90.50 192 ILE A O 1
ATOM 1453 N N . ASP A 1 193 ? 5.121 2.685 13.005 1.00 92.81 193 ASP A N 1
ATOM 1454 C CA . ASP A 1 193 ? 4.800 1.264 12.869 1.00 92.81 193 ASP A CA 1
ATOM 1455 C C . ASP A 1 193 ? 4.057 0.965 11.562 1.00 92.81 193 ASP A C 1
ATOM 1457 O O . ASP A 1 193 ? 4.362 -0.019 10.890 1.00 92.81 193 ASP A O 1
ATOM 1461 N N . GLY A 1 194 ? 3.157 1.850 11.118 1.00 94.50 194 GLY A N 1
ATOM 1462 C CA . GLY A 1 194 ? 2.477 1.702 9.830 1.00 94.50 194 GLY A CA 1
ATOM 1463 C C . GLY A 1 194 ? 3.454 1.708 8.651 1.00 94.50 194 GLY A C 1
ATOM 1464 O O . GLY A 1 194 ? 3.325 0.892 7.736 1.00 94.50 194 GLY A O 1
ATOM 1465 N N . LYS A 1 195 ? 4.495 2.553 8.694 1.00 96.00 195 LYS A N 1
ATOM 1466 C CA . LYS A 1 195 ? 5.565 2.538 7.681 1.00 96.00 195 LYS A CA 1
ATOM 1467 C C . LYS A 1 195 ? 6.381 1.254 7.737 1.00 96.00 195 LYS A C 1
ATOM 1469 O O . LYS A 1 195 ? 6.707 0.700 6.689 1.00 96.00 195 LYS A O 1
ATOM 1474 N N . THR A 1 196 ? 6.685 0.767 8.937 1.00 96.19 196 THR A N 1
ATOM 1475 C CA . THR A 1 196 ? 7.390 -0.504 9.128 1.00 96.19 196 THR A CA 1
ATOM 1476 C C . THR A 1 196 ? 6.598 -1.678 8.557 1.00 96.19 196 THR A C 1
ATOM 1478 O O . THR A 1 196 ? 7.174 -2.484 7.831 1.00 96.19 196 THR A O 1
ATOM 1481 N N . ILE A 1 197 ? 5.290 -1.754 8.817 1.00 96.88 197 ILE A N 1
ATOM 1482 C CA . ILE A 1 197 ? 4.413 -2.795 8.260 1.00 96.88 197 ILE A CA 1
ATOM 1483 C C . ILE A 1 197 ? 4.400 -2.729 6.729 1.00 96.88 197 ILE A C 1
ATOM 1485 O O . ILE A 1 197 ? 4.620 -3.740 6.064 1.00 96.88 197 ILE A O 1
ATOM 1489 N N . LEU A 1 198 ? 4.175 -1.540 6.164 1.00 97.75 198 LEU A N 1
ATOM 1490 C CA . LEU A 1 198 ? 4.116 -1.343 4.714 1.00 97.75 198 LEU A CA 1
ATOM 1491 C C . LEU A 1 198 ? 5.436 -1.725 4.030 1.00 97.75 198 LEU A C 1
ATOM 1493 O O . LEU A 1 198 ? 5.426 -2.436 3.029 1.00 97.75 198 LEU A O 1
ATOM 1497 N N . TYR A 1 199 ? 6.581 -1.319 4.581 1.00 97.69 199 TYR A N 1
ATOM 1498 C CA . TYR A 1 199 ? 7.883 -1.692 4.021 1.00 97.69 199 TYR A CA 1
ATOM 1499 C C . TYR A 1 199 ? 8.190 -3.190 4.208 1.00 97.69 199 TYR A C 1
ATOM 1501 O O . TYR A 1 199 ? 8.759 -3.838 3.328 1.00 97.69 199 TYR A O 1
ATOM 1509 N N . ALA A 1 200 ? 7.749 -3.796 5.312 1.00 98.25 200 ALA A N 1
ATOM 1510 C CA . ALA A 1 200 ? 7.847 -5.240 5.504 1.00 98.25 200 ALA A CA 1
ATOM 1511 C C . ALA A 1 200 ? 6.997 -6.040 4.505 1.00 98.25 200 ALA A C 1
ATOM 1513 O O . ALA A 1 200 ? 7.376 -7.157 4.152 1.00 98.25 200 ALA A O 1
ATOM 1514 N N . ALA A 1 201 ? 5.884 -5.478 4.027 1.00 98.19 201 ALA A N 1
ATOM 1515 C CA . ALA A 1 201 ? 5.112 -6.056 2.934 1.00 98.19 201 ALA A CA 1
ATOM 1516 C C . ALA A 1 201 ? 5.911 -6.049 1.620 1.00 98.19 201 ALA A C 1
ATOM 1518 O O . ALA A 1 201 ? 6.030 -7.099 0.995 1.00 98.19 201 ALA A O 1
ATOM 1519 N N . ILE A 1 202 ? 6.533 -4.918 1.258 1.00 97.75 202 ILE A N 1
ATOM 1520 C CA . ILE A 1 202 ? 7.375 -4.779 0.049 1.00 97.75 202 ILE A CA 1
ATOM 1521 C C . ILE A 1 202 ? 8.563 -5.751 0.057 1.00 97.75 202 ILE A C 1
ATOM 1523 O O . ILE A 1 202 ? 8.854 -6.409 -0.937 1.00 97.75 202 ILE A O 1
ATOM 1527 N N . THR A 1 203 ? 9.245 -5.890 1.196 1.00 96.00 203 THR A N 1
ATOM 1528 C CA . THR A 1 203 ? 10.386 -6.820 1.322 1.00 96.00 203 THR A CA 1
ATOM 1529 C C . THR A 1 203 ? 9.966 -8.294 1.405 1.00 96.00 203 THR A C 1
ATOM 1531 O O . THR A 1 203 ? 10.818 -9.181 1.412 1.00 96.00 203 THR A O 1
ATOM 1534 N N . GLY A 1 204 ? 8.665 -8.581 1.523 1.00 96.44 204 GLY A N 1
ATOM 1535 C CA . GLY A 1 204 ? 8.122 -9.924 1.736 1.00 96.44 204 GLY A CA 1
ATOM 1536 C C . GLY A 1 204 ? 8.238 -10.440 3.175 1.00 96.44 204 GLY A C 1
ATOM 1537 O O . GLY A 1 204 ? 7.679 -11.488 3.495 1.00 96.44 204 GLY A O 1
ATOM 1538 N N . SER A 1 205 ? 8.915 -9.713 4.068 1.00 98.00 205 SER A N 1
ATOM 1539 C CA . SER A 1 205 ? 9.099 -10.097 5.475 1.00 98.00 205 SER A CA 1
ATOM 1540 C C . SER A 1 205 ? 7.769 -10.312 6.196 1.00 98.00 205 SER A C 1
ATOM 1542 O O . SER A 1 205 ? 7.628 -11.283 6.937 1.00 98.00 205 SER A O 1
ATOM 1544 N N . LEU A 1 206 ? 6.781 -9.450 5.936 1.00 97.81 206 LEU A N 1
ATOM 1545 C CA . LEU A 1 206 ? 5.441 -9.569 6.510 1.00 97.81 206 LEU A CA 1
ATOM 1546 C C . LEU A 1 206 ? 4.759 -10.878 6.098 1.00 97.81 206 LEU A C 1
ATOM 1548 O O . LEU A 1 206 ? 4.209 -11.575 6.939 1.00 97.81 206 LEU A O 1
ATOM 1552 N N . PHE A 1 207 ? 4.816 -11.237 4.817 1.00 95.50 207 PHE A N 1
ATOM 1553 C CA . PHE A 1 207 ? 4.157 -12.447 4.313 1.00 95.50 207 PHE A CA 1
ATOM 1554 C C . PHE A 1 207 ? 4.878 -13.731 4.739 1.00 95.50 207 PHE A C 1
ATOM 1556 O O . PHE A 1 207 ? 4.247 -14.781 4.849 1.00 95.50 207 PHE A O 1
ATOM 1563 N N . ASN A 1 208 ? 6.180 -13.649 5.020 1.00 96.31 208 ASN A N 1
ATOM 1564 C CA . ASN A 1 208 ? 6.957 -14.759 5.569 1.00 96.31 208 ASN A CA 1
ATOM 1565 C C . ASN A 1 208 ? 6.746 -14.945 7.084 1.00 96.31 208 ASN A C 1
ATOM 1567 O O . ASN A 1 208 ? 6.872 -16.068 7.572 1.00 96.31 208 ASN A O 1
ATOM 1571 N N . HIS A 1 209 ? 6.442 -13.865 7.813 1.00 96.12 209 HIS A N 1
ATOM 1572 C CA . HIS A 1 209 ? 6.339 -13.837 9.279 1.00 96.12 209 HIS A CA 1
ATOM 1573 C C . HIS A 1 209 ? 5.202 -12.919 9.775 1.00 96.12 209 HIS A C 1
ATOM 1575 O O . HIS A 1 209 ? 5.470 -11.935 10.477 1.00 96.12 209 HIS A O 1
ATOM 1581 N N . PRO A 1 210 ? 3.933 -13.191 9.424 1.00 92.06 210 PRO A N 1
ATOM 1582 C CA . PRO A 1 210 ? 2.817 -12.285 9.717 1.00 92.06 210 PRO A CA 1
ATOM 1583 C C . PRO A 1 210 ? 2.616 -12.039 11.219 1.00 92.06 210 PRO A C 1
ATOM 1585 O O . PRO A 1 210 ? 2.252 -10.942 11.636 1.00 92.06 210 PRO A O 1
ATOM 1588 N N . GLU A 1 211 ? 2.922 -13.028 12.059 1.00 92.12 211 GLU A N 1
ATOM 1589 C CA . GLU A 1 211 ? 2.787 -12.959 13.514 1.00 92.12 211 GLU A CA 1
ATOM 1590 C C . GLU A 1 211 ? 3.708 -11.930 14.188 1.00 92.12 211 GLU A C 1
ATOM 1592 O O . GLU A 1 211 ? 3.445 -11.527 15.322 1.00 92.12 211 GLU A O 1
ATOM 1597 N N . LEU A 1 212 ? 4.777 -11.493 13.512 1.00 94.50 212 LEU A N 1
ATOM 1598 C CA . LEU A 1 212 ? 5.748 -10.541 14.062 1.00 94.50 212 LEU A CA 1
ATOM 1599 C C . LEU A 1 212 ? 5.343 -9.074 13.867 1.00 94.50 212 LEU A C 1
ATOM 1601 O O . LEU A 1 212 ? 5.976 -8.191 14.441 1.00 94.50 212 LEU A O 1
ATOM 1605 N N . PHE A 1 213 ? 4.281 -8.807 13.105 1.00 94.75 213 PHE A N 1
ATOM 1606 C CA . PHE A 1 213 ? 3.802 -7.456 12.792 1.00 94.75 213 PHE A CA 1
ATOM 1607 C C . PHE A 1 213 ? 2.517 -7.131 13.562 1.00 94.75 213 PHE A C 1
ATOM 1609 O O . PHE A 1 213 ? 1.497 -6.726 13.007 1.00 94.75 213 PHE A O 1
ATOM 1616 N N . THR A 1 214 ? 2.574 -7.344 14.877 1.00 91.31 214 THR A N 1
ATOM 1617 C CA . THR A 1 214 ? 1.500 -7.032 15.827 1.00 91.31 214 THR A CA 1
ATOM 1618 C C . THR A 1 214 ? 1.985 -5.952 16.790 1.00 91.31 214 THR A C 1
ATOM 1620 O O . THR A 1 214 ? 2.731 -6.245 17.725 1.00 91.31 214 THR A O 1
ATOM 1623 N N . PHE A 1 215 ? 1.549 -4.712 16.574 1.00 90.56 215 PHE A N 1
ATOM 1624 C CA . PHE A 1 215 ? 1.906 -3.559 17.400 1.00 90.56 215 PHE A CA 1
ATOM 1625 C C . PHE A 1 215 ? 0.746 -3.219 18.353 1.00 90.56 215 PHE A C 1
ATOM 1627 O O . PHE A 1 215 ? -0.322 -2.799 17.892 1.00 90.56 215 PHE A O 1
ATOM 1634 N N . PRO A 1 216 ? 0.891 -3.451 19.672 1.00 87.44 216 PRO A N 1
ATOM 1635 C CA . PRO A 1 216 ? -0.142 -3.118 20.652 1.00 87.44 216 PRO A CA 1
ATOM 1636 C C . PRO A 1 216 ? -0.287 -1.597 20.817 1.00 87.44 216 PRO A C 1
ATOM 1638 O O . PRO A 1 216 ? 0.547 -0.832 20.341 1.00 87.44 216 PRO A O 1
ATOM 1641 N N . ALA A 1 217 ? -1.351 -1.159 21.491 1.00 86.06 217 ALA A N 1
ATOM 1642 C CA . ALA A 1 217 ? -1.512 0.252 21.835 1.00 86.06 217 ALA A CA 1
ATOM 1643 C C . ALA A 1 217 ? -0.443 0.698 22.846 1.00 86.06 217 ALA A C 1
ATOM 1645 O O . ALA A 1 217 ? -0.055 -0.089 23.714 1.00 86.06 217 ALA A O 1
ATOM 1646 N N . GLU A 1 218 ? 0.008 1.950 22.748 1.00 78.50 218 GLU A N 1
ATOM 1647 C CA . GLU A 1 218 ? 0.866 2.553 23.773 1.00 78.50 218 GLU A CA 1
ATOM 1648 C C . GLU A 1 218 ? 0.066 2.721 25.083 1.00 78.50 218 GLU A C 1
ATOM 1650 O O . GLU A 1 218 ? -1.036 3.276 25.072 1.00 78.50 218 GLU A O 1
ATOM 1655 N N . GLU A 1 219 ? 0.593 2.194 26.198 1.00 65.44 219 GLU A N 1
ATOM 1656 C CA . GLU A 1 219 ? -0.010 2.291 27.545 1.00 65.44 219 GLU A CA 1
ATOM 1657 C C . GLU A 1 219 ? 0.267 3.630 28.246 1.00 65.44 219 GLU A C 1
ATOM 1659 O O . GLU A 1 219 ? 1.413 4.133 28.168 1.00 65.44 219 GLU A O 1
#

InterPro domains:
  IPR036501 Inhibitor of vertebrate lysozyme superfamily [G3DSA:3.40.1420.10] (90-219)
  IPR036501 Inhibitor of vertebrate lysozyme superfamily [SSF89872] (92-215)
  IPR061272 Inhibitor of vertebrate lysozyme (Ivy)-like domain [PF08816] (105-169)

Organism: NCBI:txid2306993

Radius of gyration: 31.71 Å; chains: 1; bounding box: 74×67×95 Å